Protein AF-T0Z566-F1 (afdb_monomer_lite)

Structure (mmCIF, N/CA/C/O backbone):
data_AF-T0Z566-F1
#
_entry.id   AF-T0Z566-F1
#
loop_
_atom_site.group_PDB
_atom_site.id
_atom_site.type_symbol
_atom_site.label_atom_id
_atom_site.label_alt_id
_atom_site.label_comp_id
_atom_site.label_asym_id
_atom_site.label_entity_id
_atom_site.label_seq_id
_atom_site.pdbx_PDB_ins_code
_atom_site.Cartn_x
_atom_site.Cartn_y
_atom_site.Cartn_z
_atom_site.occupancy
_atom_site.B_iso_or_equiv
_atom_site.auth_seq_id
_atom_site.auth_comp_id
_atom_site.auth_asym_id
_atom_site.auth_atom_id
_atom_site.pdbx_PDB_model_num
ATOM 1 N N . ASP A 1 1 ? -33.654 23.984 -16.499 1.00 49.03 1 ASP A N 1
ATOM 2 C CA . ASP A 1 1 ? -32.557 23.885 -17.490 1.00 49.03 1 ASP A CA 1
ATOM 3 C C . ASP A 1 1 ? -31.236 24.590 -17.143 1.00 49.03 1 ASP A C 1
ATOM 5 O O . ASP A 1 1 ? -30.335 24.567 -17.963 1.00 49.03 1 ASP A O 1
ATOM 9 N N . GLY A 1 2 ? -31.034 25.145 -15.932 1.00 43.38 2 GLY A N 1
ATOM 10 C CA . GLY A 1 2 ? -29.803 25.898 -15.594 1.00 43.38 2 GLY A CA 1
ATOM 11 C C . GLY A 1 2 ? -28.729 25.178 -14.755 1.00 43.38 2 GLY A C 1
ATOM 12 O O . GLY A 1 2 ? -27.644 25.725 -14.576 1.00 43.38 2 GLY A O 1
ATOM 13 N N . ASN A 1 3 ? -29.002 23.978 -14.221 1.00 44.12 3 ASN A N 1
ATOM 14 C CA . ASN A 1 3 ? -28.046 23.249 -13.363 1.00 44.12 3 ASN A CA 1
ATOM 15 C C . ASN A 1 3 ? -27.113 22.311 -14.143 1.00 44.12 3 ASN A C 1
ATOM 17 O O . ASN A 1 3 ? -25.959 22.143 -13.758 1.00 44.12 3 ASN A O 1
ATOM 21 N N . LEU A 1 4 ? -27.585 21.729 -15.249 1.00 41.88 4 LEU A N 1
ATOM 22 C CA . LEU A 1 4 ? -26.774 20.844 -16.092 1.00 41.88 4 LEU A CA 1
ATOM 23 C C . LEU A 1 4 ? -25.657 21.617 -16.801 1.00 41.88 4 LEU A C 1
ATOM 25 O O . LEU A 1 4 ? -24.515 21.175 -16.799 1.00 41.88 4 LEU A O 1
ATOM 29 N N . THR A 1 5 ? -25.945 22.815 -17.309 1.00 43.91 5 THR A N 1
ATOM 30 C CA . THR A 1 5 ? -24.974 23.646 -18.036 1.00 43.91 5 THR A CA 1
ATOM 31 C C . THR A 1 5 ? -23.823 24.114 -17.139 1.00 43.91 5 THR A C 1
ATOM 33 O O . THR A 1 5 ? -22.669 24.041 -17.545 1.00 43.91 5 THR A O 1
ATOM 36 N N . ARG A 1 6 ? -24.100 24.472 -15.873 1.00 40.09 6 ARG A N 1
ATOM 37 C CA . ARG A 1 6 ? -23.066 24.848 -14.886 1.00 40.09 6 ARG A CA 1
ATOM 38 C C . ARG A 1 6 ? -22.170 23.684 -14.456 1.00 40.09 6 ARG A C 1
ATOM 40 O O . ARG A 1 6 ? -20.979 23.888 -14.242 1.00 40.09 6 ARG A O 1
ATOM 47 N N . LEU A 1 7 ? -22.716 22.471 -14.338 1.00 38.31 7 LEU A N 1
ATOM 48 C CA . LEU A 1 7 ? -21.921 21.265 -14.067 1.00 38.31 7 LEU A CA 1
ATOM 49 C C . LEU A 1 7 ? -21.023 20.911 -15.262 1.00 38.31 7 LEU A C 1
ATOM 51 O O . LEU A 1 7 ? -19.864 20.552 -15.067 1.00 38.31 7 LEU A O 1
ATOM 55 N N . VAL A 1 8 ? -21.516 21.077 -16.493 1.00 43.22 8 VAL A N 1
ATOM 56 C CA . VAL A 1 8 ? -20.739 20.835 -17.722 1.00 43.22 8 VAL A CA 1
ATOM 57 C C . VAL A 1 8 ? -19.619 21.874 -17.894 1.00 43.22 8 VAL A C 1
ATOM 59 O O . VAL A 1 8 ? -18.487 21.501 -18.198 1.00 43.22 8 VAL A O 1
ATOM 62 N N . GLU A 1 9 ? -19.872 23.152 -17.599 1.00 36.28 9 GLU A N 1
ATOM 63 C CA . GLU A 1 9 ? -18.845 24.208 -17.627 1.00 36.28 9 GLU A CA 1
ATOM 64 C C . GLU A 1 9 ? -17.779 24.036 -16.532 1.00 36.28 9 GLU A C 1
ATOM 66 O O . GLU A 1 9 ? -16.588 24.203 -16.800 1.00 36.28 9 GLU A O 1
ATOM 71 N N . ALA A 1 10 ? -18.166 23.613 -15.322 1.00 38.09 10 ALA A N 1
ATOM 72 C CA . ALA A 1 10 ? -17.217 23.289 -14.252 1.00 38.09 10 ALA A CA 1
ATOM 73 C C . ALA A 1 10 ? -16.345 22.061 -14.579 1.00 38.09 10 ALA A C 1
ATOM 75 O O . ALA A 1 10 ? -15.218 21.968 -14.101 1.00 38.09 10 ALA A O 1
ATOM 76 N N . THR A 1 11 ? -16.833 21.144 -15.421 1.00 43.88 11 THR A N 1
ATOM 77 C CA . THR A 1 11 ? -16.076 19.959 -15.863 1.00 43.88 11 THR A CA 1
ATOM 78 C C . THR A 1 11 ? -15.078 20.296 -16.983 1.00 43.88 11 THR A C 1
ATOM 80 O O . THR A 1 11 ? -14.022 19.671 -17.072 1.00 43.88 11 THR A O 1
ATOM 83 N N . ASN A 1 12 ? -15.363 21.320 -17.798 1.00 34.88 12 ASN A N 1
ATOM 84 C CA . ASN A 1 12 ? -14.468 21.791 -18.865 1.00 34.88 12 ASN A CA 1
ATOM 85 C C . ASN A 1 12 ? -13.291 22.644 -18.358 1.00 34.88 12 ASN A C 1
ATOM 87 O O . ASN A 1 12 ? -12.280 22.732 -19.047 1.00 34.88 12 ASN A O 1
ATOM 91 N N . ASN A 1 13 ? -13.392 23.219 -17.154 1.00 35.84 13 ASN A N 1
ATOM 92 C CA . ASN A 1 13 ? -12.344 24.047 -16.539 1.00 35.84 13 ASN A CA 1
ATOM 93 C C . ASN A 1 13 ? -11.446 23.301 -15.535 1.00 35.84 13 ASN A C 1
ATOM 95 O O . ASN A 1 13 ? -10.648 23.927 -14.837 1.00 35.84 13 ASN A O 1
ATOM 99 N N . ILE A 1 14 ? -11.536 21.969 -15.452 1.00 39.81 14 ILE A N 1
ATOM 100 C CA . ILE A 1 14 ? -10.546 21.179 -14.710 1.00 39.81 14 ILE A CA 1
ATOM 101 C C . ILE A 1 14 ? -9.303 21.057 -15.592 1.00 39.81 14 ILE A C 1
ATOM 103 O O . ILE A 1 14 ? -9.142 20.095 -16.348 1.00 39.81 14 ILE A O 1
ATOM 107 N N . SER A 1 15 ? -8.432 22.062 -15.511 1.00 40.06 15 SER A N 1
ATOM 108 C CA . SER A 1 15 ? -7.085 21.972 -16.064 1.00 40.06 15 SER A CA 1
ATOM 109 C C . SER A 1 15 ? -6.345 20.814 -15.388 1.00 40.06 15 SER A C 1
ATOM 111 O O . SER A 1 15 ? -6.396 20.695 -14.159 1.00 40.06 15 SER A O 1
ATOM 113 N N . PRO A 1 16 ? -5.657 19.947 -16.145 1.00 46.53 16 PRO A N 1
ATOM 114 C CA . PRO A 1 16 ? -4.880 18.865 -15.563 1.00 46.53 16 PRO A CA 1
ATOM 115 C C . PRO A 1 16 ? -3.720 19.485 -14.786 1.00 46.53 16 PRO A C 1
ATOM 117 O O . PRO A 1 16 ? -2.916 20.217 -15.353 1.00 46.53 16 PRO A O 1
ATOM 120 N N . SER A 1 17 ? -3.641 19.220 -13.487 1.00 51.16 17 SER A N 1
ATOM 121 C CA . SER A 1 17 ? -2.560 19.720 -12.629 1.00 51.16 17 SER A CA 1
ATOM 122 C C . SER A 1 17 ? -1.385 18.738 -12.521 1.00 51.16 17 SER A C 1
ATOM 124 O O . SER A 1 17 ? -0.593 18.848 -11.591 1.00 51.16 17 SER A O 1
ATOM 126 N N . GLY A 1 18 ? -1.336 17.719 -13.384 1.00 59.56 18 GLY A N 1
ATOM 127 C CA . GLY A 1 18 ? -0.305 16.681 -13.385 1.00 59.56 18 GLY A CA 1
ATOM 128 C C . GLY A 1 18 ? 0.710 16.894 -14.502 1.00 59.56 18 GLY A C 1
ATOM 129 O O . GLY A 1 18 ? 0.369 17.456 -15.543 1.00 59.56 18 GLY A O 1
ATOM 130 N N . GLU A 1 19 ? 1.935 16.433 -14.271 1.00 72.56 19 GLU A N 1
ATOM 131 C CA . GLU A 1 19 ? 2.995 16.340 -15.270 1.00 72.56 19 GLU A CA 1
ATOM 132 C C . GLU A 1 19 ? 3.238 14.863 -15.592 1.00 72.56 19 GLU A C 1
ATOM 134 O O . GLU A 1 19 ? 3.262 14.011 -14.697 1.00 72.56 19 GLU A O 1
ATOM 139 N N . LYS A 1 20 ? 3.366 14.545 -16.883 1.00 86.44 20 LYS A N 1
ATOM 140 C CA . LYS A 1 20 ? 3.632 13.183 -17.337 1.00 86.44 20 LYS A CA 1
ATOM 141 C C . LYS A 1 20 ? 5.100 12.903 -17.051 1.00 86.44 20 LYS A C 1
ATOM 143 O O . LYS A 1 20 ? 5.961 13.604 -17.566 1.00 86.44 20 LYS A O 1
ATOM 148 N N . PHE A 1 21 ? 5.385 11.872 -16.266 1.00 90.31 21 PHE A N 1
ATOM 149 C CA . PHE A 1 21 ? 6.768 11.516 -15.971 1.00 90.31 21 PHE A CA 1
ATOM 150 C C . PHE A 1 21 ? 7.445 10.943 -17.227 1.00 90.31 21 PHE A C 1
ATOM 152 O O . PHE A 1 21 ? 6.978 9.947 -17.797 1.00 90.31 21 PHE A O 1
ATOM 159 N N . GLU A 1 22 ? 8.542 11.559 -17.662 1.00 90.94 22 GLU A N 1
ATOM 160 C CA . GLU A 1 22 ? 9.341 11.112 -18.805 1.00 90.94 22 GLU A CA 1
ATOM 161 C C . GLU A 1 22 ? 10.654 10.491 -18.319 1.00 90.94 22 GLU A C 1
ATOM 163 O O . GLU A 1 22 ? 11.610 11.182 -17.977 1.00 90.94 22 GLU A O 1
ATOM 168 N N . ALA A 1 23 ? 10.690 9.157 -18.273 1.00 92.12 23 ALA A N 1
ATOM 169 C CA . ALA A 1 23 ? 11.889 8.419 -17.897 1.00 92.12 23 ALA A CA 1
ATOM 170 C C . ALA A 1 23 ? 12.957 8.481 -18.996 1.00 92.12 23 ALA A C 1
ATOM 172 O O . ALA A 1 23 ? 12.688 8.167 -20.157 1.00 92.12 23 ALA A O 1
ATOM 173 N N . ASN A 1 24 ? 14.198 8.769 -18.602 1.00 95.56 24 ASN A N 1
ATOM 174 C CA . ASN A 1 24 ? 15.368 8.496 -19.434 1.00 95.56 24 ASN A CA 1
ATOM 175 C C . ASN A 1 24 ? 15.700 6.988 -19.474 1.00 95.56 24 ASN A C 1
ATOM 177 O O . ASN A 1 24 ? 15.099 6.176 -18.768 1.00 95.56 24 ASN A O 1
ATOM 181 N N . GLU A 1 25 ? 16.689 6.599 -20.282 1.00 96.50 25 GLU A N 1
ATOM 182 C CA . GLU A 1 25 ? 17.067 5.189 -20.457 1.00 96.50 25 GLU A CA 1
ATOM 183 C C . GLU A 1 25 ? 17.450 4.492 -19.142 1.00 96.50 25 GLU A C 1
ATOM 185 O O . GLU A 1 25 ? 17.041 3.356 -18.903 1.00 96.50 25 GLU A O 1
ATOM 190 N N . ILE A 1 26 ? 18.190 5.169 -18.258 1.00 96.81 26 ILE A N 1
ATOM 191 C CA . ILE A 1 26 ? 18.601 4.611 -16.962 1.00 96.81 26 ILE A CA 1
ATOM 192 C C . ILE A 1 26 ? 17.373 4.409 -16.072 1.00 96.81 26 ILE A C 1
ATOM 194 O O . ILE A 1 26 ? 17.188 3.333 -15.504 1.00 96.81 26 ILE A O 1
ATOM 198 N N . GLN A 1 27 ? 16.506 5.416 -15.988 1.00 98.12 27 GLN A N 1
ATOM 199 C CA . GLN A 1 27 ? 15.259 5.364 -15.225 1.00 98.12 27 GLN A CA 1
ATOM 200 C C . GLN A 1 27 ? 14.336 4.250 -15.723 1.00 98.12 27 GLN A C 1
ATOM 202 O O . GLN A 1 27 ? 13.769 3.521 -14.913 1.00 98.12 27 GLN A O 1
ATOM 207 N N . LEU A 1 28 ? 14.242 4.050 -17.039 1.00 97.62 28 LEU A N 1
ATOM 208 C CA . LEU A 1 28 ? 13.490 2.948 -17.632 1.00 97.62 28 LEU A CA 1
ATOM 209 C C . LEU A 1 28 ? 14.032 1.587 -17.171 1.00 97.62 28 LEU A C 1
ATOM 211 O O . LEU A 1 28 ? 13.262 0.731 -16.736 1.00 97.62 28 LEU A O 1
ATOM 215 N N . GLN A 1 29 ? 15.355 1.397 -17.197 1.00 97.62 29 GLN A N 1
ATOM 216 C CA . GLN A 1 29 ? 15.976 0.171 -16.682 1.00 97.62 29 GLN A CA 1
ATOM 217 C C . GLN A 1 29 ? 15.690 -0.029 -15.188 1.00 97.62 29 GLN A C 1
ATOM 219 O O . GLN A 1 29 ? 15.436 -1.154 -14.753 1.00 97.62 29 GLN A O 1
ATOM 224 N N . GLN A 1 30 ? 15.693 1.044 -14.393 1.00 98.25 30 GLN A N 1
ATOM 225 C CA . GLN A 1 30 ? 15.372 0.959 -12.968 1.00 98.25 30 GLN A CA 1
ATOM 226 C C . GLN A 1 30 ? 13.906 0.607 -12.720 1.00 98.25 30 GLN A C 1
ATOM 228 O O . GLN A 1 30 ? 13.638 -0.253 -11.879 1.00 98.25 30 GLN A O 1
ATOM 233 N N . ILE A 1 31 ? 12.972 1.181 -13.478 1.00 98.69 31 ILE A N 1
ATOM 234 C CA . ILE A 1 31 ? 11.546 0.842 -13.397 1.00 98.69 31 ILE A CA 1
ATOM 235 C C . ILE A 1 31 ? 11.349 -0.643 -13.695 1.00 98.69 31 ILE A C 1
ATOM 237 O O . ILE A 1 31 ? 10.741 -1.353 -12.899 1.00 98.69 31 ILE A O 1
ATOM 241 N N . LEU A 1 32 ? 11.930 -1.155 -14.784 1.00 98.56 32 LEU A N 1
ATOM 242 C CA . LEU A 1 32 ? 11.770 -2.561 -15.173 1.00 98.56 32 LEU A CA 1
ATOM 243 C C . LEU A 1 32 ? 12.446 -3.546 -14.202 1.00 98.56 32 LEU A C 1
ATOM 245 O O . LEU A 1 32 ? 12.062 -4.711 -14.149 1.00 98.56 32 LEU A O 1
ATOM 249 N N . ARG A 1 33 ? 13.397 -3.087 -13.379 1.00 98.50 33 ARG A N 1
ATOM 250 C CA . ARG A 1 33 ? 13.994 -3.863 -12.274 1.00 98.50 33 ARG A CA 1
ATOM 251 C C . ARG A 1 33 ? 13.191 -3.803 -10.970 1.00 98.50 33 ARG A C 1
ATOM 253 O O . ARG A 1 33 ? 13.523 -4.524 -10.026 1.00 98.50 33 ARG A O 1
ATOM 260 N N . ALA A 1 34 ? 12.153 -2.969 -10.881 1.00 98.75 34 ALA A N 1
ATOM 261 C CA . ALA A 1 34 ? 11.345 -2.826 -9.671 1.00 98.75 34 ALA A CA 1
ATOM 262 C C . ALA A 1 34 ? 10.712 -4.143 -9.182 1.00 98.75 34 ALA A C 1
ATOM 264 O O . ALA A 1 34 ? 10.772 -4.393 -7.974 1.00 98.75 34 ALA A O 1
ATOM 265 N N . PRO A 1 35 ? 10.185 -5.031 -10.052 1.00 98.81 35 PRO A N 1
ATOM 266 C CA . PRO A 1 35 ? 9.651 -6.316 -9.606 1.00 98.81 35 PRO A CA 1
ATOM 267 C C . PRO A 1 35 ? 10.702 -7.192 -8.910 1.00 98.81 35 PRO A C 1
ATOM 269 O O . PRO A 1 35 ? 10.432 -7.736 -7.840 1.00 98.81 35 PRO A O 1
ATOM 272 N N . ALA A 1 36 ? 11.929 -7.251 -9.440 1.00 98.69 36 ALA A N 1
ATOM 273 C CA . ALA A 1 36 ? 13.043 -7.969 -8.818 1.00 98.69 36 ALA A CA 1
ATOM 274 C C . ALA A 1 36 ? 13.398 -7.399 -7.431 1.00 98.69 36 ALA A C 1
ATOM 276 O O . ALA A 1 36 ? 13.622 -8.147 -6.473 1.00 98.69 36 ALA A O 1
ATOM 277 N N . ARG A 1 37 ? 13.419 -6.060 -7.298 1.00 98.56 37 ARG A N 1
ATOM 278 C CA . ARG A 1 37 ? 13.636 -5.385 -6.004 1.00 98.56 37 ARG A CA 1
ATOM 279 C C . ARG A 1 37 ? 12.537 -5.728 -5.004 1.00 98.56 37 ARG A C 1
ATOM 281 O O . ARG A 1 37 ? 12.849 -6.073 -3.867 1.00 98.56 37 ARG A O 1
ATOM 288 N N . ALA A 1 38 ? 11.278 -5.694 -5.430 1.00 98.81 38 ALA A N 1
ATOM 289 C CA . ALA A 1 38 ? 10.144 -6.043 -4.585 1.00 98.81 38 ALA A CA 1
ATOM 290 C C . ALA A 1 38 ? 10.187 -7.512 -4.138 1.00 98.81 38 ALA A C 1
ATOM 292 O O . ALA A 1 38 ? 9.978 -7.784 -2.959 1.00 98.81 38 ALA A O 1
ATOM 293 N N . ILE A 1 39 ? 10.538 -8.450 -5.029 1.00 98.81 39 ILE A N 1
ATOM 294 C CA . ILE A 1 39 ? 10.717 -9.875 -4.694 1.00 98.81 39 ILE A CA 1
ATOM 295 C C . ILE A 1 39 ? 11.784 -10.064 -3.613 1.00 98.81 39 ILE A C 1
ATOM 297 O O . ILE A 1 39 ? 11.594 -10.870 -2.699 1.00 98.81 39 ILE A O 1
ATOM 301 N N . ARG A 1 40 ? 12.903 -9.336 -3.707 1.00 98.62 40 ARG A N 1
ATOM 302 C CA . ARG A 1 40 ? 13.936 -9.342 -2.664 1.00 98.62 40 ARG A CA 1
ATOM 303 C C . ARG A 1 40 ? 13.411 -8.771 -1.350 1.00 98.62 40 ARG A C 1
ATOM 305 O O . ARG A 1 40 ? 13.623 -9.387 -0.311 1.00 98.62 40 ARG A O 1
ATOM 312 N N . PHE A 1 41 ? 12.720 -7.633 -1.400 1.00 98.75 41 PHE A N 1
ATOM 313 C CA . PHE A 1 41 ? 12.202 -6.965 -0.210 1.00 98.75 41 PHE A CA 1
ATOM 314 C C . PHE A 1 41 ? 11.191 -7.826 0.545 1.00 98.75 41 PHE A C 1
ATOM 316 O O . PHE A 1 41 ? 11.375 -8.067 1.726 1.00 98.75 41 PHE A O 1
ATOM 323 N N . VAL A 1 42 ? 10.168 -8.378 -0.118 1.00 98.44 42 VAL A N 1
ATOM 324 C CA . VAL A 1 42 ? 9.119 -9.162 0.571 1.00 98.44 42 VAL A CA 1
ATOM 325 C C . VAL A 1 42 ? 9.633 -10.456 1.221 1.00 98.44 42 VAL A C 1
ATOM 327 O O . VAL A 1 42 ? 8.906 -11.079 1.990 1.00 98.44 42 VAL A O 1
ATOM 330 N N . LYS A 1 43 ? 10.868 -10.872 0.909 1.00 98.12 43 LYS A N 1
ATOM 331 C CA . LYS A 1 43 ? 11.567 -12.016 1.516 1.00 98.12 43 LYS A CA 1
ATOM 332 C C . LYS A 1 43 ? 12.610 -11.600 2.562 1.00 98.12 43 LYS A C 1
ATOM 334 O O . LYS A 1 43 ? 13.251 -12.473 3.143 1.00 98.12 43 LYS A O 1
ATOM 339 N N . SER A 1 44 ? 12.834 -10.303 2.763 1.00 98.44 44 SER A N 1
ATOM 340 C CA . SER A 1 44 ? 13.863 -9.783 3.660 1.00 98.44 44 SER A CA 1
ATOM 341 C C . SER A 1 44 ? 13.332 -9.560 5.079 1.00 98.44 44 SER A C 1
ATOM 343 O O . SER A 1 44 ? 12.127 -9.485 5.322 1.00 98.44 44 SER A O 1
ATOM 345 N N . GLN A 1 45 ? 14.257 -9.408 6.028 1.00 98.31 45 GLN A N 1
ATOM 346 C CA . GLN A 1 45 ? 13.926 -8.988 7.393 1.00 98.31 45 GLN A CA 1
ATOM 347 C C . GLN A 1 45 ? 13.396 -7.547 7.441 1.00 98.31 45 GLN A C 1
ATOM 349 O O . GLN A 1 45 ? 12.610 -7.225 8.326 1.00 98.31 45 GLN A O 1
ATOM 354 N N . ASP A 1 46 ? 13.761 -6.701 6.473 1.00 98.56 46 ASP A N 1
ATOM 355 C CA . ASP A 1 46 ? 13.287 -5.316 6.394 1.00 98.56 46 ASP A CA 1
ATOM 356 C C . ASP A 1 46 ? 11.773 -5.250 6.146 1.00 98.56 46 ASP A C 1
ATOM 358 O O . ASP A 1 46 ? 11.085 -4.428 6.751 1.00 98.56 46 ASP A O 1
ATOM 362 N N . ALA A 1 47 ? 11.221 -6.154 5.325 1.00 98.56 47 ALA A N 1
ATOM 363 C CA . ALA A 1 47 ? 9.771 -6.251 5.144 1.00 98.56 47 ALA A CA 1
ATOM 364 C C . ALA A 1 47 ? 9.053 -6.695 6.423 1.00 98.56 47 ALA A C 1
ATOM 366 O O . ALA A 1 47 ? 7.996 -6.151 6.749 1.00 98.56 47 ALA A O 1
ATOM 367 N N . GLN A 1 48 ? 9.637 -7.637 7.169 1.00 98.31 48 GLN A N 1
ATOM 368 C CA . GLN A 1 48 ? 9.096 -8.056 8.461 1.00 98.31 48 GLN A CA 1
ATOM 369 C C . GLN A 1 48 ? 9.129 -6.898 9.469 1.00 98.31 48 GLN A C 1
ATOM 371 O O . GLN A 1 48 ? 8.112 -6.602 10.089 1.00 98.31 48 GLN A O 1
ATOM 376 N N . ALA A 1 49 ? 10.249 -6.178 9.560 1.00 98.62 49 ALA A N 1
ATOM 377 C CA . ALA A 1 49 ? 10.397 -5.022 10.440 1.00 98.62 49 ALA A CA 1
ATOM 378 C C . ALA A 1 49 ? 9.447 -3.868 10.070 1.00 98.62 49 ALA A C 1
ATOM 380 O O . ALA A 1 49 ? 8.916 -3.195 10.953 1.00 98.62 49 ALA A O 1
ATOM 381 N N . LEU A 1 50 ? 9.213 -3.621 8.774 1.00 98.69 50 LEU A N 1
ATOM 382 C CA . LEU A 1 50 ? 8.211 -2.653 8.318 1.00 98.69 50 LEU A CA 1
ATOM 383 C C . LEU A 1 50 ? 6.802 -3.075 8.752 1.00 98.69 50 LEU A C 1
ATOM 385 O O . LEU A 1 50 ? 6.050 -2.252 9.274 1.00 98.69 50 LEU A O 1
ATOM 389 N N . LYS A 1 51 ? 6.450 -4.353 8.564 1.00 98.50 51 LYS A N 1
ATOM 390 C CA . LYS A 1 51 ? 5.140 -4.879 8.958 1.00 98.50 51 LYS A CA 1
ATOM 391 C C . LYS A 1 51 ? 4.922 -4.783 10.466 1.00 98.50 51 LYS A C 1
ATOM 393 O O . LYS A 1 51 ? 3.879 -4.291 10.879 1.00 98.50 51 LYS A O 1
ATOM 398 N N . GLU A 1 52 ? 5.887 -5.219 11.270 1.00 98.62 52 GLU A N 1
ATOM 399 C CA . GLU A 1 52 ? 5.799 -5.178 12.734 1.00 98.62 52 GLU A CA 1
ATOM 400 C C . GLU A 1 52 ? 5.612 -3.755 13.257 1.00 98.62 52 GLU A C 1
ATOM 402 O O . GLU A 1 52 ? 4.801 -3.526 14.153 1.00 98.62 52 GLU A O 1
ATOM 407 N N . GLU A 1 53 ? 6.310 -2.780 12.671 1.00 98.31 53 GLU A N 1
ATOM 408 C CA . GLU A 1 53 ? 6.145 -1.383 13.058 1.00 98.31 53 GLU A CA 1
ATOM 409 C C . GLU A 1 53 ? 4.727 -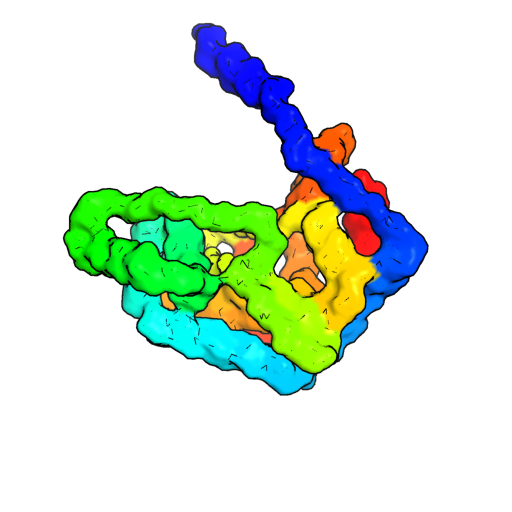0.874 12.764 1.00 98.31 53 GLU A C 1
ATOM 411 O O . GLU A 1 53 ? 4.095 -0.271 13.633 1.00 98.31 53 GLU A O 1
ATOM 416 N N . LEU A 1 54 ? 4.209 -1.123 11.559 1.00 98.56 54 LEU A N 1
ATOM 417 C CA . LEU A 1 54 ? 2.861 -0.693 11.180 1.00 98.56 54 LEU A CA 1
ATOM 418 C C . LEU A 1 54 ? 1.787 -1.413 12.012 1.00 98.56 54 LEU A C 1
ATOM 420 O O . LEU A 1 54 ? 0.853 -0.768 12.490 1.00 98.56 54 LEU A O 1
ATOM 424 N N . ASP A 1 55 ? 1.960 -2.713 12.267 1.00 98.62 55 ASP A N 1
ATOM 425 C CA . ASP A 1 55 ? 1.078 -3.504 13.133 1.00 98.62 55 ASP A CA 1
ATOM 426 C C . ASP A 1 55 ? 1.062 -2.963 14.569 1.00 98.62 55 ASP A C 1
ATOM 428 O O . ASP A 1 55 ? -0.006 -2.838 15.170 1.00 98.62 55 ASP A O 1
ATOM 432 N N . ALA A 1 56 ? 2.217 -2.565 15.109 1.00 98.44 56 ALA A N 1
ATOM 433 C CA . ALA A 1 56 ? 2.297 -1.951 16.431 1.00 98.44 56 ALA A CA 1
ATOM 434 C C . ALA A 1 56 ? 1.543 -0.611 16.493 1.00 98.44 56 ALA A C 1
ATOM 436 O O . ALA A 1 56 ? 0.888 -0.318 17.497 1.00 98.44 56 ALA A O 1
ATOM 437 N N . LYS A 1 57 ? 1.584 0.195 15.422 1.00 97.06 57 LYS A N 1
ATOM 438 C CA . LYS A 1 57 ? 0.803 1.442 15.334 1.00 97.06 57 LYS A CA 1
ATOM 439 C C . LYS A 1 57 ? -0.700 1.156 15.257 1.00 97.06 57 LYS A C 1
ATOM 441 O O . LYS A 1 57 ? -1.472 1.826 15.943 1.00 97.06 57 LYS A O 1
ATOM 446 N N . VAL A 1 58 ? -1.115 0.135 14.504 1.00 98.12 58 VAL A N 1
ATOM 447 C CA . VAL A 1 58 ? -2.519 -0.306 14.457 1.00 98.12 58 VAL A CA 1
ATOM 448 C C . VAL A 1 58 ? -3.005 -0.775 15.826 1.00 98.12 58 VAL A C 1
ATOM 450 O O . VAL A 1 58 ? -4.071 -0.345 16.260 1.00 98.12 58 VAL A O 1
ATOM 453 N N . GLU A 1 59 ? -2.241 -1.609 16.535 1.00 98.12 59 GLU A N 1
ATOM 454 C CA . GLU A 1 59 ? -2.655 -2.092 17.859 1.00 98.12 59 GLU A CA 1
ATOM 455 C C . GLU A 1 59 ? -2.710 -0.946 18.880 1.00 98.12 59 GLU A C 1
ATOM 457 O O . GLU A 1 59 ? -3.666 -0.851 19.648 1.00 98.12 59 GLU A O 1
ATOM 462 N N . LYS A 1 60 ? -1.749 -0.012 18.832 1.00 96.25 60 LYS A N 1
ATOM 463 C CA . LYS A 1 60 ? -1.725 1.175 19.702 1.00 96.25 60 LYS A CA 1
ATOM 464 C C . LYS A 1 60 ? -2.982 2.042 19.573 1.00 96.25 60 LYS A C 1
ATOM 466 O O . LYS A 1 60 ? -3.435 2.579 20.580 1.00 96.25 60 LYS A O 1
ATOM 471 N N . PHE A 1 61 ? -3.526 2.193 18.365 1.00 96.00 61 PHE A N 1
ATOM 472 C CA . PHE A 1 61 ? -4.688 3.052 18.078 1.00 96.00 61 PHE A CA 1
ATOM 473 C C . PHE A 1 61 ? -5.944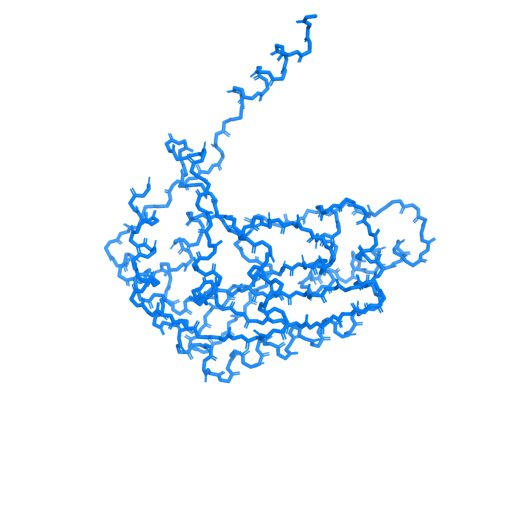 2.263 17.698 1.00 96.00 61 PHE A C 1
ATOM 475 O O . PHE A 1 61 ? -6.844 2.772 17.030 1.00 96.00 61 PHE A O 1
ATOM 482 N N . LYS A 1 62 ? -6.020 0.996 18.102 1.00 96.75 62 LYS A N 1
ATOM 483 C CA . LYS A 1 62 ? -7.081 0.070 17.697 1.00 96.75 62 LYS A CA 1
ATOM 484 C C . LYS A 1 62 ? -8.483 0.575 18.009 1.00 96.75 62 LYS A C 1
ATOM 486 O O . LYS A 1 62 ? -9.361 0.496 17.153 1.00 96.75 62 LYS A O 1
ATOM 491 N N . ASN A 1 63 ? -8.702 1.114 19.206 1.00 95.00 63 ASN A N 1
ATOM 492 C CA . ASN A 1 63 ? -10.017 1.614 19.610 1.00 95.00 63 ASN A CA 1
ATOM 493 C C . ASN A 1 63 ? -10.440 2.807 18.745 1.00 95.00 63 ASN A C 1
ATOM 495 O O . ASN A 1 63 ? -11.569 2.867 18.264 1.00 95.00 63 ASN A O 1
ATOM 499 N N . GLU A 1 64 ? -9.517 3.729 18.493 1.00 94.88 64 GLU A N 1
ATOM 500 C CA . GLU A 1 64 ? -9.712 4.915 17.668 1.00 94.88 64 GLU A CA 1
ATOM 501 C C . GLU A 1 64 ? -9.969 4.541 16.205 1.00 94.88 64 GLU A C 1
ATOM 503 O O . GLU A 1 64 ? -10.866 5.103 15.579 1.00 94.88 64 GLU A O 1
ATOM 508 N N . ILE A 1 65 ? -9.242 3.553 15.676 1.00 96.38 65 ILE A N 1
ATOM 509 C CA . ILE A 1 65 ? -9.452 3.008 14.330 1.00 96.38 65 ILE A CA 1
ATOM 510 C C . ILE A 1 65 ? -10.859 2.409 14.213 1.00 96.38 65 ILE A C 1
ATOM 512 O O . ILE A 1 65 ? -11.558 2.671 13.233 1.00 96.38 65 ILE A O 1
ATOM 516 N N . LEU A 1 66 ? -11.312 1.651 15.217 1.00 95.94 66 LEU A N 1
ATOM 517 C CA . LEU A 1 66 ? -12.662 1.082 15.238 1.00 95.94 66 LEU A CA 1
ATOM 518 C C . LEU A 1 66 ? -13.751 2.156 15.333 1.00 95.94 66 LEU A C 1
ATOM 520 O O . LEU A 1 66 ? -14.778 2.030 14.670 1.00 95.94 66 LEU A O 1
ATOM 524 N N . LEU A 1 67 ? -13.529 3.228 16.100 1.00 93.12 67 LEU A N 1
ATOM 525 C CA . LEU A 1 67 ? -14.441 4.376 16.144 1.00 93.12 67 LEU A CA 1
ATOM 526 C C . LEU A 1 67 ? -14.479 5.112 14.800 1.00 93.12 67 LEU A C 1
ATOM 528 O O . LEU A 1 67 ? -15.560 5.408 14.290 1.00 93.12 67 LEU A O 1
ATOM 532 N N . ALA A 1 68 ? -13.317 5.369 14.199 1.00 92.88 68 ALA A N 1
ATOM 533 C CA . ALA A 1 68 ? -13.214 6.018 12.898 1.00 92.88 68 ALA A CA 1
ATOM 534 C C . ALA A 1 68 ? -13.875 5.183 11.792 1.00 92.88 68 ALA A C 1
ATOM 536 O O . ALA A 1 68 ? -14.501 5.742 10.892 1.00 92.88 68 ALA A O 1
ATOM 537 N N . ALA A 1 69 ? -13.818 3.850 11.881 1.00 93.44 69 ALA A N 1
ATOM 538 C CA . ALA A 1 69 ? -14.453 2.950 10.923 1.00 93.44 69 ALA A CA 1
ATOM 539 C C . ALA A 1 69 ? -15.983 3.128 10.820 1.00 93.44 69 ALA A C 1
ATOM 541 O O . ALA A 1 69 ? -16.560 2.786 9.788 1.00 93.44 69 ALA A O 1
ATOM 542 N N . LEU A 1 70 ? -16.624 3.701 11.848 1.00 90.88 70 LEU A N 1
ATOM 543 C CA . LEU A 1 70 ? -18.061 4.002 11.879 1.00 90.88 70 LEU A CA 1
ATOM 544 C C . LEU A 1 70 ? -18.439 5.283 11.117 1.00 90.88 70 LEU A C 1
ATOM 546 O O . LEU A 1 70 ? -19.622 5.543 10.911 1.00 90.88 70 LEU A O 1
ATOM 550 N N . ILE A 1 71 ? -17.466 6.100 10.704 1.00 89.75 71 ILE A N 1
ATOM 551 C CA . ILE A 1 71 ? -17.722 7.332 9.948 1.00 89.75 71 ILE A CA 1
ATOM 552 C C . ILE A 1 71 ? -18.257 6.968 8.563 1.00 89.75 71 ILE A C 1
ATOM 554 O O . ILE A 1 71 ? -17.580 6.274 7.810 1.00 89.75 71 ILE A O 1
ATOM 558 N N . GLU A 1 72 ? -19.431 7.477 8.184 1.00 88.06 72 GLU A N 1
ATOM 559 C CA . GLU A 1 72 ? -20.070 7.155 6.897 1.00 88.06 72 GLU A CA 1
ATOM 560 C C . GLU A 1 72 ? -19.260 7.650 5.691 1.00 88.06 72 GLU A C 1
ATOM 562 O O . GLU A 1 72 ? -19.048 6.913 4.721 1.00 88.06 72 GLU A O 1
ATOM 567 N N . ASN A 1 73 ? -18.748 8.883 5.766 1.00 88.44 73 ASN A N 1
ATOM 568 C CA . ASN A 1 73 ? -17.965 9.481 4.691 1.00 88.44 73 ASN A CA 1
ATOM 569 C C . ASN A 1 73 ? -16.634 8.735 4.508 1.00 88.44 73 ASN A C 1
ATOM 571 O O . ASN A 1 73 ? -15.714 8.864 5.315 1.00 88.44 73 ASN A O 1
ATOM 575 N N . VAL A 1 74 ? -16.530 7.990 3.405 1.00 87.38 74 VAL A N 1
ATOM 576 C CA . VAL A 1 74 ? -15.389 7.119 3.081 1.00 87.38 74 VAL A CA 1
ATOM 577 C C . VAL A 1 74 ? -14.060 7.871 3.051 1.00 87.38 74 VAL A C 1
ATOM 579 O O . VAL A 1 74 ? -13.063 7.355 3.550 1.00 87.38 74 VAL A O 1
ATOM 582 N N . ASN A 1 75 ? -14.047 9.091 2.508 1.00 86.38 75 ASN A N 1
ATOM 583 C CA . ASN A 1 75 ? -12.826 9.887 2.382 1.00 86.38 75 ASN A CA 1
ATOM 584 C C . ASN A 1 75 ? -12.341 10.375 3.751 1.00 86.38 75 ASN A C 1
ATOM 586 O O . ASN A 1 75 ? -11.152 10.307 4.045 1.00 86.38 75 ASN A O 1
ATOM 590 N N . VAL A 1 76 ? -13.265 10.843 4.596 1.00 88.50 76 VAL A N 1
ATOM 591 C CA . VAL A 1 76 ? -12.952 11.294 5.962 1.00 88.50 76 VAL A CA 1
ATOM 592 C C . VAL A 1 76 ? -12.495 10.115 6.821 1.00 88.50 76 VAL A C 1
ATOM 594 O O . VAL A 1 76 ? -11.471 10.205 7.494 1.00 88.50 76 VAL A O 1
ATOM 597 N N . ARG A 1 77 ? -13.214 8.990 6.745 1.00 91.00 77 ARG A N 1
ATOM 598 C CA . ARG A 1 77 ? -12.866 7.741 7.429 1.00 91.00 77 ARG A CA 1
ATOM 599 C C . ARG A 1 77 ? -11.456 7.271 7.077 1.00 91.00 77 ARG A C 1
ATOM 601 O O . ARG A 1 77 ? -10.668 7.021 7.982 1.00 91.00 77 ARG A O 1
ATOM 608 N N . GLY A 1 78 ? -11.154 7.159 5.780 1.00 90.50 78 GLY A N 1
ATOM 609 C CA . GLY A 1 78 ? -9.851 6.696 5.298 1.00 90.50 78 GLY A CA 1
ATOM 610 C C . GLY A 1 78 ? -8.714 7.575 5.810 1.00 90.50 78 GLY A C 1
ATOM 611 O O . GLY A 1 78 ? -7.812 7.069 6.465 1.00 90.50 78 GLY A O 1
ATOM 612 N N . ARG A 1 79 ? -8.836 8.896 5.626 1.00 90.25 79 ARG A N 1
ATOM 613 C CA . ARG A 1 79 ? -7.830 9.872 6.069 1.00 90.25 79 ARG A CA 1
ATOM 614 C C . ARG A 1 79 ? -7.566 9.844 7.568 1.00 90.25 79 ARG A C 1
ATOM 616 O O . ARG A 1 79 ? -6.431 10.003 7.989 1.00 90.25 79 ARG A O 1
ATOM 623 N N . ILE A 1 80 ? -8.600 9.671 8.392 1.00 92.56 80 ILE A N 1
ATOM 624 C CA . ILE A 1 80 ? -8.405 9.576 9.844 1.00 92.56 80 ILE A CA 1
ATOM 625 C C . ILE A 1 80 ? -7.643 8.309 10.205 1.00 92.56 80 ILE A C 1
ATOM 627 O O . ILE A 1 80 ? -6.719 8.379 11.005 1.00 92.56 80 ILE A O 1
ATOM 631 N N . ILE A 1 81 ? -8.032 7.162 9.649 1.00 93.94 81 ILE A N 1
ATOM 632 C CA . ILE A 1 81 ? -7.385 5.887 9.975 1.00 93.94 81 ILE A CA 1
ATOM 633 C C . ILE A 1 81 ? -5.926 5.898 9.512 1.00 93.94 81 ILE A C 1
ATOM 635 O O . ILE A 1 81 ? -5.048 5.533 10.286 1.00 93.94 81 ILE A O 1
ATOM 639 N N . GLU A 1 82 ? -5.667 6.379 8.299 1.00 93.38 82 GLU A N 1
ATOM 640 C CA . GLU A 1 82 ? -4.323 6.645 7.779 1.00 93.38 82 GLU A CA 1
ATOM 641 C C . GLU A 1 82 ? -3.527 7.519 8.758 1.00 93.38 82 GLU A C 1
ATOM 643 O O . GLU A 1 82 ? -2.501 7.088 9.278 1.00 93.38 82 GLU A O 1
ATOM 648 N N . TYR A 1 83 ? -4.054 8.689 9.127 1.00 92.56 83 TYR A N 1
ATOM 649 C CA . TYR A 1 83 ? -3.378 9.613 10.036 1.00 92.56 83 TYR A CA 1
ATOM 650 C C . TYR A 1 83 ? -3.124 9.028 11.436 1.00 92.56 83 TYR A C 1
ATOM 652 O O . TYR A 1 83 ? -2.084 9.285 12.045 1.00 92.56 83 TYR A O 1
ATOM 660 N N . LEU A 1 84 ? -4.049 8.221 11.964 1.00 93.75 84 LEU A N 1
ATOM 661 C CA . LEU A 1 84 ? -3.851 7.513 13.231 1.00 93.75 84 LEU A CA 1
ATOM 662 C C . LEU A 1 84 ? -2.669 6.540 13.149 1.00 93.75 84 LEU A C 1
ATOM 664 O O . LEU A 1 84 ? -1.929 6.415 14.121 1.00 93.75 84 LEU A O 1
ATOM 668 N N . ILE A 1 85 ? -2.481 5.877 12.006 1.00 94.19 85 ILE A N 1
ATOM 669 C CA . ILE A 1 85 ? -1.415 4.891 11.818 1.00 94.19 85 ILE A CA 1
ATOM 670 C C . ILE A 1 85 ? -0.086 5.580 11.508 1.00 94.19 85 ILE A C 1
ATOM 672 O O . ILE A 1 85 ? 0.917 5.196 12.096 1.00 94.19 85 ILE A O 1
ATOM 676 N N . VAL A 1 86 ? -0.036 6.573 10.616 1.00 92.31 86 VAL A N 1
ATOM 677 C CA . VAL A 1 86 ? 1.244 7.078 10.070 1.00 92.31 86 VAL A CA 1
ATOM 678 C C . VAL A 1 86 ? 1.451 8.586 10.174 1.00 92.31 86 VAL A C 1
ATOM 680 O O . VAL A 1 86 ? 2.561 9.044 9.936 1.00 92.31 86 VAL A O 1
ATOM 683 N N . GLY A 1 87 ? 0.440 9.359 10.579 1.00 89.00 87 GLY A N 1
ATOM 684 C CA . GLY A 1 87 ? 0.583 10.806 10.756 1.00 89.00 87 GLY A CA 1
ATOM 685 C C . GLY A 1 87 ? 1.603 11.149 11.842 1.00 89.00 87 GLY A C 1
ATOM 686 O O . GLY A 1 87 ? 1.737 10.404 12.811 1.00 89.00 87 GLY A O 1
ATOM 687 N N . GLU A 1 88 ? 2.302 12.278 11.715 1.00 86.00 88 GLU A N 1
ATOM 688 C CA . GLU A 1 88 ? 3.413 12.650 12.610 1.00 86.00 88 GLU A CA 1
ATOM 689 C C . GLU A 1 88 ? 3.031 13.676 13.693 1.00 86.00 88 GLU A C 1
ATOM 691 O O . GLU A 1 88 ? 3.606 13.660 14.781 1.00 86.00 88 GLU A O 1
ATOM 696 N N . ASP A 1 89 ? 2.029 14.536 13.462 1.00 87.69 89 ASP A N 1
ATOM 697 C CA . ASP A 1 89 ? 1.635 15.568 14.432 1.00 87.69 89 ASP A CA 1
ATOM 698 C C . ASP A 1 89 ? 0.754 14.980 15.558 1.00 87.69 89 ASP A C 1
ATOM 700 O O . ASP A 1 89 ? -0.448 14.713 15.412 1.00 87.69 89 ASP A O 1
ATOM 704 N N . ASP A 1 90 ? 1.391 14.797 16.719 1.00 86.62 90 ASP A N 1
ATOM 705 C CA . ASP A 1 90 ? 0.814 14.308 17.975 1.00 86.62 90 ASP A CA 1
ATOM 706 C C . ASP A 1 90 ? -0.300 15.198 18.543 1.00 86.62 90 ASP A C 1
ATOM 708 O O . ASP A 1 90 ? -1.185 14.716 19.262 1.00 86.62 90 ASP A O 1
ATOM 712 N N . ARG A 1 91 ? -0.259 16.511 18.295 1.00 87.56 91 ARG A N 1
ATOM 713 C CA . ARG A 1 91 ? -1.314 17.426 18.737 1.00 87.56 91 ARG A CA 1
ATOM 714 C C . ARG A 1 91 ? -2.567 17.175 17.912 1.00 87.56 91 ARG A C 1
ATOM 716 O O . ARG A 1 91 ? -3.606 16.884 18.505 1.00 87.56 91 ARG A O 1
ATOM 723 N N . LEU A 1 92 ? -2.454 17.208 16.587 1.00 86.38 92 LEU A N 1
ATOM 724 C CA . LEU A 1 92 ? -3.571 16.908 15.695 1.00 86.38 92 LEU A CA 1
ATOM 725 C C . LEU A 1 92 ? -4.112 15.493 15.947 1.00 86.38 92 LEU A C 1
ATOM 727 O O . LEU A 1 92 ? -5.327 15.300 16.008 1.00 86.38 92 LEU A O 1
ATOM 731 N N . ARG A 1 93 ? -3.237 14.509 16.212 1.00 89.69 93 ARG A N 1
ATOM 732 C CA . ARG A 1 93 ? -3.682 13.153 16.567 1.00 89.69 93 ARG A CA 1
ATOM 733 C C . ARG A 1 93 ? -4.551 13.166 17.822 1.00 89.69 93 ARG A C 1
ATOM 735 O O . ARG A 1 93 ? -5.640 12.605 17.812 1.00 89.69 93 ARG A O 1
ATOM 742 N N . ARG A 1 94 ? -4.127 13.849 18.890 1.00 87.56 94 ARG A N 1
ATOM 743 C CA . ARG A 1 94 ? -4.932 13.980 20.119 1.00 87.56 94 ARG A CA 1
ATOM 744 C C . ARG A 1 94 ? -6.260 14.696 19.881 1.00 87.56 94 ARG A C 1
ATOM 746 O O . ARG A 1 94 ? -7.263 14.309 20.476 1.00 87.56 94 ARG A O 1
ATOM 753 N N . GLU A 1 95 ? -6.290 15.713 19.024 1.00 88.44 95 GLU A N 1
ATOM 754 C CA . GLU A 1 95 ? -7.527 16.411 18.652 1.00 88.44 95 GLU A CA 1
ATOM 755 C C . GLU A 1 95 ? -8.511 15.467 17.937 1.00 88.44 95 GLU A C 1
ATOM 757 O O . GLU A 1 95 ? -9.682 15.408 18.316 1.00 88.44 95 GLU A O 1
ATOM 762 N N . ILE A 1 96 ? -8.029 14.649 16.993 1.00 87.25 96 ILE A N 1
ATOM 763 C CA . ILE A 1 96 ? -8.827 13.614 16.315 1.00 87.25 96 ILE A CA 1
ATOM 764 C C . ILE A 1 96 ? -9.361 12.583 17.317 1.00 87.25 96 ILE A C 1
ATOM 766 O O . ILE A 1 96 ? -10.554 12.281 17.307 1.00 87.25 96 ILE A O 1
ATOM 770 N N . ILE A 1 97 ? -8.509 12.070 18.209 1.00 87.31 97 ILE A N 1
ATOM 771 C CA . ILE A 1 97 ? -8.903 11.082 19.227 1.00 87.31 97 ILE A CA 1
ATOM 772 C C . ILE A 1 97 ? -10.009 11.643 20.127 1.00 87.31 97 ILE A C 1
ATOM 774 O O . ILE A 1 97 ? -11.033 10.992 20.338 1.00 87.31 97 ILE A O 1
ATOM 778 N N . ASN A 1 98 ? -9.846 12.880 20.601 1.00 87.31 98 ASN A N 1
ATOM 779 C CA . ASN A 1 98 ? -10.856 13.552 21.415 1.00 87.31 98 ASN A CA 1
ATOM 780 C C . ASN A 1 98 ? -12.192 13.704 20.670 1.00 87.31 98 ASN A C 1
ATOM 782 O O . ASN A 1 98 ? -13.247 13.483 21.270 1.00 87.31 98 ASN A O 1
ATOM 786 N N . ALA A 1 99 ? -12.159 14.052 19.379 1.00 87.25 99 ALA A N 1
ATOM 787 C CA . ALA A 1 99 ? -13.359 14.189 18.553 1.00 87.25 99 ALA A CA 1
ATOM 788 C C . ALA A 1 99 ? -14.082 12.843 18.357 1.00 87.25 99 ALA A C 1
ATOM 790 O O . ALA A 1 99 ? -15.306 12.773 18.495 1.00 87.25 99 ALA A O 1
ATOM 791 N N . LEU A 1 100 ? -13.332 11.762 18.105 1.00 86.38 100 LEU A N 1
ATOM 792 C CA . LEU A 1 100 ? -13.875 10.406 17.957 1.00 86.38 100 LEU A CA 1
ATOM 793 C C . LEU A 1 100 ? -14.547 9.911 19.246 1.00 86.38 100 LEU A C 1
ATOM 795 O O . LEU A 1 100 ? -15.646 9.360 19.197 1.00 86.38 100 LEU A O 1
ATOM 799 N N . GLN A 1 101 ? -13.910 10.129 20.400 1.00 85.38 101 GLN A N 1
ATOM 800 C CA . GLN A 1 101 ? -14.404 9.645 21.693 1.00 85.38 101 GLN A CA 1
ATOM 801 C C . GLN A 1 101 ? -15.617 10.434 22.200 1.00 85.38 101 GLN A C 1
ATOM 803 O O . GLN A 1 101 ? -16.576 9.844 22.698 1.00 85.38 101 GLN A O 1
ATOM 808 N N . LYS A 1 102 ? -15.598 11.767 22.079 1.00 82.12 102 LYS A N 1
ATOM 809 C CA . LYS A 1 102 ? -16.651 12.626 22.645 1.00 82.12 102 LYS A CA 1
ATOM 810 C C . LYS A 1 102 ? -17.873 12.780 21.740 1.00 82.12 102 LYS A C 1
ATOM 812 O O . LYS A 1 102 ? -18.879 13.312 22.195 1.00 82.12 102 LYS A O 1
ATOM 817 N N . ARG A 1 103 ? -17.801 12.342 20.474 1.00 66.88 103 ARG A N 1
ATOM 818 C CA . ARG A 1 103 ? -18.826 12.584 19.434 1.00 66.88 103 ARG A CA 1
ATOM 819 C C . ARG A 1 103 ? -19.264 14.060 19.340 1.00 66.88 103 ARG A C 1
ATOM 821 O O . ARG A 1 103 ? -20.384 14.352 18.931 1.00 66.88 103 ARG A O 1
ATOM 828 N N . THR A 1 104 ? -18.406 14.998 19.739 1.00 61.69 104 THR A N 1
ATOM 829 C CA . THR A 1 104 ? -18.712 16.436 19.840 1.00 61.69 104 THR A CA 1
ATOM 830 C C . THR A 1 104 ? -17.780 17.234 18.947 1.00 61.69 104 THR A C 1
ATOM 832 O O . THR A 1 104 ? -16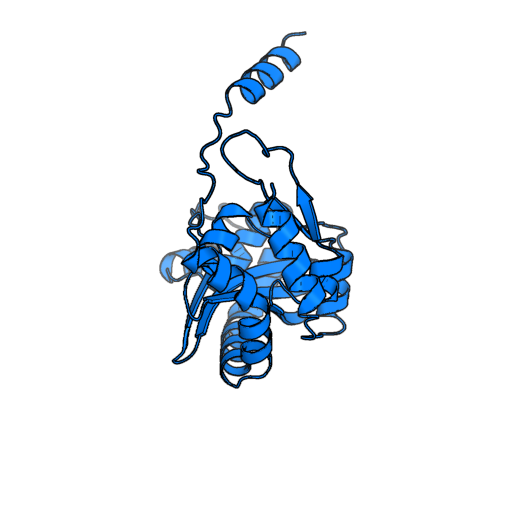.592 16.934 18.953 1.00 61.69 104 THR A O 1
ATOM 835 N N . ASN A 1 105 ? -18.319 18.275 18.294 1.00 55.97 105 ASN A N 1
ATOM 836 C CA . ASN A 1 105 ? -17.673 19.218 17.367 1.00 55.97 105 ASN A CA 1
ATOM 837 C C . ASN A 1 105 ? -16.845 18.512 16.281 1.00 55.97 105 ASN A C 1
ATOM 839 O O . ASN A 1 105 ? -15.828 17.897 16.565 1.00 55.97 105 ASN A O 1
ATOM 843 N N . GLY A 1 106 ? -17.333 18.569 15.037 1.00 66.81 106 GLY A N 1
ATOM 844 C CA . GLY A 1 106 ? -16.864 17.758 13.909 1.00 66.81 106 GLY A CA 1
ATOM 845 C C . GLY A 1 106 ? -15.344 17.611 13.768 1.00 66.81 106 GLY A C 1
ATOM 846 O O . GLY A 1 106 ? -14.566 18.451 14.209 1.00 66.81 106 GLY A O 1
ATOM 847 N N . ILE A 1 107 ? -14.941 16.515 13.124 1.00 73.88 107 ILE A N 1
ATOM 848 C CA . ILE A 1 107 ? -13.540 16.122 12.921 1.00 73.88 107 ILE A CA 1
ATOM 849 C C . ILE A 1 107 ? -12.718 17.311 12.386 1.00 73.88 107 ILE A C 1
ATOM 851 O O . ILE A 1 107 ? -13.162 17.952 11.425 1.00 73.88 107 ILE A O 1
ATOM 855 N N . PRO A 1 108 ? -11.539 17.608 12.973 1.00 72.44 108 PRO A N 1
ATOM 856 C CA . PRO A 1 108 ? -10.705 18.717 12.525 1.00 72.44 108 PRO A CA 1
ATOM 857 C C . PRO A 1 108 ? -10.349 18.558 11.045 1.00 72.44 108 PRO A C 1
ATOM 859 O O . PRO A 1 108 ? -10.088 17.454 10.567 1.00 72.44 108 PRO A O 1
ATOM 862 N N . GLN A 1 109 ? -10.332 19.667 10.304 1.00 69.69 109 GLN A N 1
ATOM 863 C CA . GLN A 1 109 ? -9.822 19.641 8.938 1.00 69.69 109 GLN A CA 1
ATOM 864 C C . GLN A 1 109 ? -8.301 19.544 8.972 1.00 69.69 109 GLN A C 1
ATOM 866 O O . GLN A 1 109 ? -7.632 20.408 9.532 1.00 69.69 109 GLN A O 1
ATOM 871 N N . PHE A 1 110 ? -7.761 18.526 8.314 1.00 70.88 110 PHE A N 1
ATOM 872 C CA . PHE A 1 110 ? -6.335 18.403 8.057 1.00 70.88 110 PHE A CA 1
ATOM 873 C C . PHE A 1 110 ? -6.103 18.076 6.585 1.00 70.88 110 PHE A C 1
ATOM 875 O O . PHE A 1 110 ? -6.944 17.467 5.912 1.00 70.88 110 PHE A O 1
ATOM 882 N N . LYS A 1 111 ? -4.974 18.552 6.063 1.00 63.97 111 LYS A N 1
ATOM 883 C CA . LYS A 1 111 ? -4.534 18.241 4.707 1.00 63.97 111 LYS A CA 1
ATOM 884 C C . LYS A 1 111 ? -3.619 17.029 4.786 1.00 63.97 111 LYS A C 1
ATOM 886 O O . LYS A 1 111 ? -2.677 17.033 5.566 1.00 63.97 111 LYS A O 1
ATOM 891 N N . THR A 1 112 ? -3.910 16.020 3.979 1.00 62.16 112 THR A N 1
ATOM 892 C CA . THR A 1 112 ? -2.931 14.987 3.645 1.00 62.16 112 THR A CA 1
ATOM 893 C C . THR A 1 112 ? -2.074 15.527 2.507 1.00 62.16 112 THR A C 1
ATOM 895 O O . THR A 1 112 ? -2.600 16.194 1.604 1.00 62.16 112 THR A O 1
ATOM 898 N N . GLU A 1 113 ? -0.765 15.305 2.568 1.00 65.50 113 GLU A N 1
ATOM 899 C CA . GLU A 1 113 ? 0.110 15.662 1.458 1.00 65.50 113 GLU A CA 1
ATOM 900 C C . GLU A 1 113 ? -0.256 14.834 0.223 1.00 65.50 113 GLU A C 1
ATOM 902 O O . GLU A 1 113 ? -0.804 13.737 0.311 1.00 65.50 113 GLU A O 1
ATOM 907 N N . ASN A 1 114 ? -0.014 15.391 -0.961 1.00 66.44 114 ASN A N 1
ATOM 908 C CA . ASN A 1 114 ? -0.236 14.677 -2.212 1.00 66.44 114 ASN A CA 1
ATOM 909 C C . ASN A 1 114 ? 1.053 13.933 -2.586 1.00 66.44 114 ASN A C 1
ATOM 911 O O . ASN A 1 114 ? 1.626 14.208 -3.641 1.00 66.44 114 ASN A O 1
ATOM 915 N N . THR A 1 115 ? 1.518 13.033 -1.723 1.00 80.94 115 THR A N 1
ATOM 916 C CA . THR A 1 115 ? 2.670 12.137 -1.943 1.00 80.94 115 THR A CA 1
ATOM 917 C C . THR A 1 115 ? 2.231 10.877 -2.705 1.00 80.94 115 THR A C 1
ATOM 919 O O . THR A 1 115 ? 1.122 10.848 -3.259 1.00 80.94 115 THR A O 1
ATOM 922 N N . LEU A 1 116 ? 3.119 9.892 -2.879 1.00 86.31 116 LEU A N 1
ATOM 923 C CA . LEU A 1 116 ? 2.767 8.596 -3.464 1.00 86.31 116 LEU A CA 1
ATOM 924 C C . LEU A 1 116 ? 2.298 7.606 -2.382 1.00 86.31 116 LEU A C 1
ATOM 926 O O . LEU A 1 116 ? 1.253 6.987 -2.571 1.00 86.31 116 LEU A O 1
ATOM 930 N N . GLY A 1 117 ? 3.041 7.473 -1.282 1.00 87.31 117 GLY A N 1
ATOM 931 C CA . GLY A 1 117 ? 2.624 6.755 -0.073 1.00 87.31 117 GLY A CA 1
ATOM 932 C C . GLY A 1 117 ? 2.406 7.663 1.141 1.00 87.31 117 GLY A C 1
ATOM 933 O O . GLY A 1 117 ? 2.739 8.849 1.122 1.00 87.31 117 GLY A O 1
ATOM 934 N N . ASP A 1 118 ? 1.879 7.070 2.212 1.00 91.50 118 ASP A N 1
ATOM 935 C CA . ASP A 1 118 ? 1.574 7.742 3.484 1.00 91.50 118 ASP A CA 1
ATOM 936 C C . ASP A 1 118 ? 2.689 7.554 4.525 1.00 91.50 118 ASP A C 1
ATOM 938 O O . ASP A 1 118 ? 2.766 8.281 5.513 1.00 91.50 118 ASP A O 1
ATOM 942 N N . TYR A 1 119 ? 3.549 6.550 4.326 1.00 94.81 119 TYR A N 1
ATOM 943 C CA . TYR A 1 119 ? 4.666 6.245 5.211 1.00 94.81 119 TYR A CA 1
ATOM 944 C C . TYR A 1 119 ? 5.916 5.866 4.430 1.00 94.81 119 TYR A C 1
ATOM 946 O O . TYR A 1 119 ? 5.891 4.964 3.587 1.00 94.81 119 TYR A O 1
ATOM 954 N N . THR A 1 120 ? 7.024 6.513 4.774 1.00 95.81 120 THR A N 1
ATOM 955 C CA . THR A 1 120 ? 8.325 6.287 4.151 1.00 95.81 120 THR A CA 1
ATOM 956 C C . THR A 1 120 ? 9.290 5.693 5.160 1.00 95.81 120 THR A C 1
ATOM 958 O O . THR A 1 120 ? 9.348 6.126 6.310 1.00 95.81 120 THR A O 1
ATOM 961 N N . LYS A 1 121 ? 10.081 4.711 4.725 1.00 96.62 121 LYS A N 1
ATOM 962 C CA . LYS A 1 121 ? 11.140 4.128 5.551 1.00 96.62 121 LYS A CA 1
ATOM 963 C C . LYS A 1 121 ? 12.367 3.800 4.719 1.00 96.62 121 LYS A C 1
ATOM 965 O O . LYS A 1 121 ? 12.278 3.168 3.666 1.00 96.62 121 LYS A O 1
ATOM 970 N N . GLU A 1 122 ? 13.520 4.226 5.219 1.00 97.69 122 GLU A N 1
ATOM 971 C CA . GLU A 1 122 ? 14.808 3.904 4.627 1.00 97.69 122 GLU A CA 1
ATOM 972 C C . GLU A 1 122 ? 15.458 2.729 5.368 1.00 97.69 122 GLU A C 1
ATOM 974 O O . GLU A 1 122 ? 15.660 2.755 6.581 1.00 97.69 122 GLU A O 1
ATOM 979 N N . PHE A 1 123 ? 15.807 1.701 4.605 1.00 97.62 123 PHE A N 1
ATOM 980 C CA . PHE A 1 123 ? 16.634 0.571 5.010 1.00 97.62 123 PHE A CA 1
ATOM 981 C C . PHE A 1 123 ? 17.933 0.598 4.220 1.00 97.62 123 PHE A C 1
ATOM 983 O O . PHE A 1 123 ? 18.000 1.205 3.156 1.00 97.62 123 PHE A O 1
ATOM 990 N N . LYS A 1 124 ? 18.959 -0.135 4.656 1.00 96.69 124 LYS A N 1
ATOM 991 C CA . LYS A 1 124 ? 20.254 -0.156 3.956 1.00 96.69 124 LYS A CA 1
ATOM 992 C C . LYS A 1 124 ? 20.129 -0.487 2.460 1.00 96.69 124 LYS A C 1
ATOM 994 O O . LYS A 1 124 ? 20.765 0.165 1.639 1.00 96.69 124 LYS A O 1
ATOM 999 N N . GLU A 1 125 ? 19.309 -1.477 2.102 1.00 97.19 125 GLU A N 1
ATOM 1000 C CA . GLU A 1 125 ? 19.153 -1.933 0.711 1.00 97.19 125 GLU A CA 1
ATOM 1001 C C . GLU A 1 125 ? 17.864 -1.459 0.029 1.00 97.19 125 GLU A C 1
ATOM 1003 O O . GLU A 1 125 ? 17.704 -1.666 -1.177 1.00 97.19 125 GLU A O 1
ATOM 1008 N N . PHE A 1 126 ? 16.948 -0.834 0.770 1.00 98.44 126 PHE A N 1
ATOM 1009 C CA . PHE A 1 126 ? 15.607 -0.517 0.284 1.00 98.44 126 PHE A CA 1
ATOM 1010 C C . PHE A 1 126 ? 15.164 0.866 0.737 1.00 98.44 126 PHE A C 1
ATOM 1012 O O . PHE A 1 126 ? 15.466 1.299 1.843 1.00 98.44 126 PHE A O 1
ATOM 1019 N N . PHE A 1 127 ? 14.418 1.543 -0.119 1.00 98.38 127 PHE A N 1
ATOM 1020 C CA . PHE A 1 127 ? 13.691 2.753 0.222 1.00 98.38 127 PHE A CA 1
ATOM 1021 C C . PHE A 1 127 ? 12.219 2.478 -0.052 1.00 98.38 127 PHE A C 1
ATOM 1023 O O . PHE A 1 127 ? 11.837 2.232 -1.199 1.00 98.38 127 PHE A O 1
ATOM 1030 N N . THR A 1 128 ? 11.416 2.415 1.006 1.00 98.25 128 THR A N 1
ATOM 1031 C CA . THR A 1 128 ? 10.015 2.017 0.895 1.00 98.25 128 THR A CA 1
ATOM 1032 C C . THR A 1 128 ? 9.106 3.217 1.016 1.00 98.25 128 THR A C 1
ATOM 1034 O O . THR A 1 128 ? 9.201 3.942 2.004 1.00 98.25 128 THR A O 1
ATOM 1037 N N . GLU A 1 129 ? 8.171 3.338 0.083 1.00 97.94 129 GLU A N 1
ATOM 1038 C CA . GLU A 1 129 ? 6.945 4.104 0.281 1.00 97.94 129 GLU A CA 1
ATOM 1039 C C . GLU A 1 129 ? 5.790 3.129 0.484 1.00 97.94 129 GLU A C 1
ATOM 1041 O O . GLU A 1 129 ? 5.669 2.129 -0.229 1.00 97.94 129 GLU A O 1
ATOM 1046 N N . THR A 1 130 ? 4.963 3.397 1.490 1.00 97.94 130 THR A N 1
ATOM 1047 C CA . THR A 1 130 ? 3.838 2.548 1.876 1.00 97.94 130 THR A CA 1
ATOM 1048 C C . THR A 1 130 ? 2.561 3.364 1.910 1.00 97.94 130 THR A C 1
ATOM 1050 O O . THR A 1 130 ? 2.462 4.328 2.661 1.00 97.94 130 THR A O 1
ATOM 1053 N N . ASP A 1 131 ? 1.577 2.952 1.122 1.00 96.44 131 ASP A N 1
ATOM 1054 C CA . ASP A 1 131 ? 0.229 3.518 1.127 1.00 96.44 131 ASP A CA 1
ATOM 1055 C C . ASP A 1 131 ? -0.691 2.658 2.015 1.00 96.44 131 ASP A C 1
ATOM 1057 O O . ASP A 1 131 ? -0.750 1.427 1.898 1.00 96.44 131 ASP A O 1
ATOM 1061 N N . VAL A 1 132 ? -1.370 3.299 2.962 1.00 95.94 132 VAL A N 1
ATOM 1062 C CA . VAL A 1 132 ? -2.242 2.673 3.952 1.00 95.94 132 VAL A CA 1
ATOM 1063 C C . VAL A 1 132 ? -3.677 2.700 3.441 1.00 95.94 132 VAL A C 1
ATOM 1065 O O . VAL A 1 132 ? -4.287 3.745 3.233 1.00 95.94 132 VAL A O 1
ATOM 1068 N N . LYS A 1 133 ? -4.285 1.521 3.298 1.00 94.44 133 LYS A N 1
ATOM 1069 C CA . LYS A 1 133 ? -5.665 1.394 2.814 1.00 94.44 133 LYS A CA 1
ATOM 1070 C C . LYS A 1 133 ? -6.533 0.642 3.809 1.00 94.44 133 LYS A C 1
ATOM 1072 O O . LYS A 1 133 ? -6.280 -0.509 4.156 1.00 94.44 133 LYS A O 1
ATOM 1077 N N . THR A 1 134 ? -7.647 1.248 4.202 1.00 94.62 134 THR A N 1
ATOM 1078 C CA . THR A 1 134 ? -8.670 0.565 5.004 1.00 94.62 134 THR A CA 1
ATOM 1079 C C . THR A 1 134 ? -9.696 -0.139 4.118 1.00 94.62 134 THR A C 1
ATOM 1081 O O . THR A 1 134 ? -10.278 0.470 3.218 1.00 94.62 134 THR A O 1
ATOM 1084 N N . LYS A 1 135 ? -10.004 -1.403 4.429 1.00 95.06 135 LYS A N 1
ATOM 1085 C CA . LYS A 1 135 ? -11.100 -2.158 3.812 1.00 95.06 135 LYS A CA 1
ATOM 1086 C C . LYS A 1 135 ? -12.143 -2.520 4.866 1.00 95.06 135 LYS A C 1
ATOM 1088 O O . LYS A 1 135 ? -11.907 -3.367 5.721 1.00 95.06 135 LYS A O 1
ATOM 1093 N N . ILE A 1 136 ? -13.320 -1.899 4.777 1.00 95.00 136 ILE A N 1
ATOM 1094 C CA . ILE A 1 136 ? -14.494 -2.361 5.526 1.00 95.00 136 ILE A CA 1
ATOM 1095 C C . ILE A 1 136 ? -14.992 -3.639 4.848 1.00 95.00 136 ILE A C 1
ATOM 1097 O O . ILE A 1 136 ? -15.450 -3.590 3.706 1.00 95.00 136 ILE A O 1
ATOM 1101 N N . MET A 1 137 ? -14.865 -4.777 5.528 1.00 95.06 137 MET A N 1
ATOM 1102 C CA . MET A 1 137 ? -14.992 -6.107 4.914 1.00 95.06 137 MET A CA 1
ATOM 1103 C C . MET A 1 137 ? -16.400 -6.394 4.387 1.00 95.06 137 MET A C 1
ATOM 1105 O O . MET A 1 137 ? -16.545 -7.099 3.393 1.00 95.06 137 MET A O 1
ATOM 1109 N N . ILE A 1 138 ? -17.418 -5.796 5.009 1.00 91.88 138 ILE A N 1
ATOM 1110 C CA . ILE A 1 138 ? -18.828 -5.936 4.619 1.00 91.88 138 ILE A CA 1
ATOM 1111 C C . ILE A 1 138 ? -19.245 -5.013 3.461 1.00 91.88 138 ILE A C 1
ATOM 1113 O O . ILE A 1 138 ? -20.375 -5.110 2.991 1.00 91.88 138 ILE A O 1
ATOM 1117 N N . LEU A 1 139 ? -18.377 -4.093 3.019 1.00 90.31 139 LEU A N 1
ATOM 1118 C CA . LEU A 1 139 ? -18.688 -3.132 1.957 1.00 90.31 139 LEU A CA 1
ATOM 1119 C C . LEU A 1 139 ? -17.977 -3.494 0.649 1.00 90.31 139 LEU A C 1
ATOM 1121 O O . LEU A 1 139 ? -16.750 -3.634 0.598 1.00 90.31 139 LEU A O 1
ATOM 1125 N N . ASP A 1 140 ? -18.734 -3.516 -0.446 1.00 87.19 140 ASP A N 1
ATOM 1126 C CA . ASP A 1 140 ? -18.212 -3.670 -1.806 1.00 87.19 140 ASP A CA 1
ATOM 1127 C C . ASP A 1 140 ? -17.725 -2.318 -2.361 1.00 87.19 140 ASP A C 1
ATOM 1129 O O . ASP A 1 140 ? -18.385 -1.642 -3.144 1.00 87.19 140 ASP A O 1
ATOM 1133 N N . SER A 1 141 ? -16.541 -1.897 -1.910 1.00 86.00 141 SER A N 1
ATOM 1134 C CA . SER A 1 141 ? -15.822 -0.720 -2.415 1.00 86.00 141 SER A CA 1
ATOM 1135 C C . SER A 1 141 ? -14.591 -1.102 -3.239 1.00 86.00 141 SER A C 1
ATOM 1137 O O . SER A 1 141 ? -13.835 -1.984 -2.830 1.00 86.00 141 SER A O 1
ATOM 1139 N N . ASN A 1 142 ? -14.356 -0.381 -4.341 1.00 90.88 142 ASN A N 1
ATOM 1140 C CA . ASN A 1 142 ? -13.151 -0.471 -5.175 1.00 90.88 142 ASN A CA 1
ATOM 1141 C C . ASN A 1 142 ? -12.273 0.771 -4.938 1.00 90.88 142 ASN A C 1
ATOM 1143 O O . ASN A 1 142 ? -12.573 1.844 -5.477 1.00 90.88 142 ASN A O 1
ATOM 1147 N N . PRO A 1 143 ? -11.236 0.692 -4.089 1.00 90.25 143 PRO A N 1
ATOM 1148 C CA . PRO A 1 143 ? -10.434 1.859 -3.752 1.00 90.25 143 PRO A CA 1
ATOM 1149 C C . PRO A 1 143 ? -9.543 2.276 -4.926 1.00 90.25 143 PRO A C 1
ATOM 1151 O O . PRO A 1 143 ? -8.970 1.432 -5.619 1.00 90.25 143 PRO A O 1
ATOM 1154 N N . LYS A 1 144 ? -9.392 3.594 -5.117 1.00 90.88 144 LYS A N 1
ATOM 1155 C CA . LYS A 1 144 ? -8.300 4.135 -5.938 1.00 90.88 144 LYS A CA 1
ATOM 1156 C C . LYS A 1 144 ? -6.979 3.659 -5.342 1.00 90.88 144 LYS A C 1
ATOM 1158 O O . LYS A 1 144 ? -6.830 3.678 -4.122 1.00 90.88 144 LYS A O 1
ATOM 1163 N N . ALA A 1 145 ? -6.067 3.229 -6.196 1.00 92.50 145 ALA A N 1
ATOM 1164 C CA . ALA A 1 145 ? -4.806 2.645 -5.784 1.00 92.50 145 ALA A CA 1
ATOM 1165 C C . ALA A 1 145 ? -3.712 3.718 -5.802 1.00 92.50 145 ALA A C 1
ATOM 1167 O O . ALA A 1 145 ? -3.419 4.280 -4.753 1.00 92.50 145 ALA A O 1
ATOM 1168 N N . TYR A 1 146 ? -3.184 4.067 -6.977 1.00 93.00 146 TYR A N 1
ATOM 1169 C CA . TYR A 1 146 ? -2.073 5.013 -7.110 1.00 93.00 146 TYR A CA 1
ATOM 1170 C C . TYR A 1 146 ? -2.141 5.829 -8.404 1.00 93.00 146 TYR A C 1
ATOM 1172 O O . TYR A 1 146 ? -2.809 5.453 -9.369 1.00 93.00 146 TYR A O 1
ATOM 1180 N N . ASN A 1 147 ? -1.439 6.964 -8.426 1.00 93.38 147 ASN A N 1
ATOM 1181 C CA . ASN A 1 147 ? -1.169 7.702 -9.658 1.00 93.38 147 ASN A CA 1
ATOM 1182 C C . ASN A 1 147 ? -0.026 7.021 -10.424 1.00 93.38 147 ASN A C 1
ATOM 1184 O O . ASN A 1 147 ? 0.993 6.672 -9.831 1.00 93.38 147 ASN A O 1
ATOM 1188 N N . LEU A 1 148 ? -0.213 6.815 -11.729 1.00 93.88 148 LEU A N 1
ATOM 1189 C CA . LEU A 1 148 ? 0.732 6.047 -12.538 1.00 93.88 148 LEU A CA 1
ATOM 1190 C C . LEU A 1 148 ? 2.065 6.780 -12.719 1.00 93.88 148 LEU A C 1
ATOM 1192 O O . LEU A 1 148 ? 3.108 6.154 -12.578 1.00 93.88 148 LEU A O 1
ATOM 1196 N N . ASP A 1 149 ? 2.044 8.090 -12.971 1.00 93.25 149 ASP A N 1
ATOM 1197 C CA . ASP A 1 149 ? 3.265 8.876 -13.176 1.00 93.25 149 ASP A CA 1
ATOM 1198 C C . ASP A 1 149 ? 4.104 8.948 -11.896 1.00 93.25 149 ASP A C 1
ATOM 1200 O O . ASP A 1 149 ? 5.298 8.668 -11.941 1.00 93.25 149 ASP A O 1
ATOM 1204 N N . LYS A 1 150 ? 3.469 9.188 -10.741 1.00 94.00 150 LYS A N 1
ATOM 1205 C CA . LYS A 1 150 ? 4.159 9.187 -9.439 1.00 94.00 150 LYS A CA 1
ATOM 1206 C C . LYS A 1 150 ? 4.814 7.847 -9.115 1.00 94.00 150 LYS A C 1
ATOM 1208 O O . LYS A 1 150 ? 5.923 7.806 -8.593 1.00 94.00 150 LYS A O 1
ATOM 1213 N N . VAL A 1 151 ? 4.127 6.741 -9.411 1.00 96.69 151 VAL A N 1
ATOM 1214 C CA . VAL A 1 151 ? 4.706 5.407 -9.214 1.00 96.69 151 VAL A CA 1
ATOM 1215 C C . VAL A 1 151 ? 5.899 5.200 -10.134 1.00 96.69 151 VAL A C 1
ATOM 1217 O O . VAL A 1 151 ? 6.926 4.720 -9.670 1.00 96.69 151 VAL A O 1
ATOM 1220 N N . LEU A 1 152 ? 5.800 5.557 -11.417 1.00 97.31 152 LEU A N 1
ATOM 1221 C CA . LEU A 1 152 ? 6.928 5.420 -12.340 1.00 97.31 152 LEU A CA 1
ATOM 1222 C C . LEU A 1 152 ? 8.129 6.261 -11.894 1.00 97.31 152 LEU A C 1
ATOM 1224 O O . LEU A 1 152 ? 9.251 5.758 -11.905 1.00 97.31 152 LEU A O 1
ATOM 1228 N N . GLU A 1 153 ? 7.890 7.497 -11.460 1.00 96.75 153 GLU A N 1
ATOM 1229 C CA . GLU A 1 153 ? 8.920 8.381 -10.916 1.00 96.75 153 GLU A CA 1
ATOM 1230 C C . GLU A 1 153 ? 9.614 7.746 -9.706 1.00 96.75 153 GLU A C 1
ATOM 1232 O O . GLU A 1 153 ? 10.836 7.584 -9.703 1.00 96.75 153 GLU A O 1
ATOM 1237 N N . PHE A 1 154 ? 8.845 7.281 -8.720 1.00 97.69 154 PHE A N 1
ATOM 1238 C CA . PHE A 1 154 ? 9.385 6.611 -7.539 1.00 97.69 154 PHE A CA 1
ATOM 1239 C C . PHE A 1 154 ? 10.185 5.348 -7.898 1.00 97.69 154 PHE A C 1
ATOM 1241 O O . PHE A 1 154 ? 11.316 5.162 -7.444 1.00 97.69 154 PHE A O 1
ATOM 1248 N N . LEU A 1 155 ? 9.637 4.497 -8.772 1.00 98.44 155 LEU A N 1
ATOM 1249 C CA . LEU A 1 155 ? 10.277 3.253 -9.210 1.00 98.44 155 LEU A CA 1
ATOM 1250 C C . LEU A 1 155 ? 11.527 3.473 -10.073 1.00 98.44 155 LEU A C 1
ATOM 1252 O O . LEU A 1 155 ? 12.320 2.539 -10.243 1.00 98.44 155 LEU A O 1
ATOM 1256 N N . SER A 1 156 ? 11.712 4.682 -10.607 1.00 97.88 156 SER A N 1
ATOM 1257 C CA . SER A 1 156 ? 12.912 5.067 -11.352 1.00 97.88 156 SER A CA 1
ATOM 1258 C C . SER A 1 156 ? 14.142 5.247 -10.462 1.00 97.88 156 SER A C 1
ATOM 1260 O O . SER A 1 156 ? 15.270 5.173 -10.950 1.00 97.88 156 SER A O 1
ATOM 1262 N N . SER A 1 157 ? 13.931 5.426 -9.156 1.00 96.50 157 SER A N 1
ATOM 1263 C CA . SER A 1 157 ? 15.007 5.511 -8.175 1.00 96.50 157 SER A CA 1
ATOM 1264 C C . SER A 1 157 ? 15.556 4.134 -7.825 1.00 96.50 157 SER A C 1
ATOM 1266 O O . SER A 1 157 ? 14.831 3.134 -7.753 1.00 96.50 157 SER A O 1
ATOM 1268 N N . GLU A 1 158 ? 16.852 4.081 -7.536 1.00 92.69 158 GLU A N 1
ATOM 1269 C CA . GLU A 1 158 ? 17.481 2.886 -6.984 1.00 92.69 158 GLU A CA 1
ATOM 1270 C C . GLU A 1 158 ? 16.885 2.550 -5.610 1.00 92.69 158 GLU A C 1
ATOM 1272 O O . GLU A 1 158 ? 16.391 3.424 -4.903 1.00 92.69 158 GLU A O 1
ATOM 1277 N N . ARG A 1 159 ? 16.909 1.267 -5.223 1.00 98.00 159 ARG A N 1
ATOM 1278 C CA . ARG A 1 159 ? 16.394 0.759 -3.928 1.00 98.00 159 ARG A CA 1
ATOM 1279 C C . ARG A 1 159 ? 14.881 0.934 -3.690 1.00 98.00 159 ARG A C 1
ATOM 1281 O O . ARG A 1 159 ? 14.379 0.360 -2.728 1.00 98.00 159 ARG A O 1
ATOM 1288 N N . SER A 1 160 ? 14.157 1.644 -4.553 1.00 98.50 160 SER A N 1
ATOM 1289 C CA . SER A 1 160 ? 12.718 1.908 -4.418 1.00 98.50 160 SER A CA 1
ATOM 1290 C C . SER A 1 160 ? 11.876 0.626 -4.380 1.00 98.50 160 SER A C 1
ATOM 1292 O O . SER A 1 160 ? 12.052 -0.279 -5.209 1.00 98.50 160 SER A O 1
ATOM 1294 N N . VAL A 1 161 ? 10.949 0.558 -3.419 1.00 98.69 161 VAL A N 1
ATOM 1295 C CA . VAL A 1 161 ? 9.947 -0.508 -3.278 1.00 98.69 161 VAL A CA 1
ATOM 1296 C C . VAL A 1 161 ? 8.625 0.093 -2.804 1.00 98.69 161 VAL A C 1
ATOM 1298 O O . VAL A 1 161 ? 8.555 0.668 -1.723 1.00 98.69 161 VAL A O 1
ATOM 1301 N N . PHE A 1 162 ? 7.568 -0.042 -3.608 1.00 98.62 162 PHE A N 1
ATOM 1302 C CA . PHE A 1 162 ? 6.250 0.493 -3.263 1.00 98.62 162 PHE A CA 1
ATOM 1303 C C . PHE A 1 162 ? 5.354 -0.595 -2.666 1.00 98.62 162 PHE A C 1
ATOM 1305 O O . PHE A 1 162 ? 5.198 -1.685 -3.241 1.00 98.62 162 PHE A O 1
ATOM 1312 N N . MET A 1 163 ? 4.779 -0.287 -1.507 1.00 98.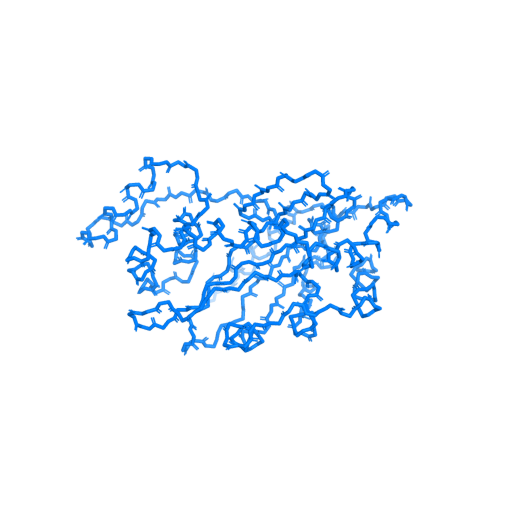62 163 MET A N 1
ATOM 1313 C CA . MET A 1 163 ? 4.024 -1.210 -0.669 1.00 98.62 163 MET A CA 1
ATOM 1314 C C . MET A 1 163 ? 2.614 -0.682 -0.390 1.00 98.62 163 MET A C 1
ATOM 1316 O O . MET A 1 163 ? 2.380 0.519 -0.303 1.00 98.62 163 MET A O 1
ATOM 1320 N N . PHE A 1 164 ? 1.684 -1.606 -0.180 1.00 98.31 164 PHE A N 1
ATOM 1321 C CA . PHE A 1 164 ? 0.385 -1.350 0.422 1.00 98.31 164 PHE A CA 1
ATOM 1322 C C . PHE A 1 164 ? 0.325 -1.990 1.794 1.00 98.31 164 PHE A C 1
ATOM 1324 O O . PHE A 1 164 ? 0.667 -3.166 1.948 1.00 98.31 164 PHE A O 1
ATOM 1331 N N . TYR A 1 165 ? -0.181 -1.237 2.762 1.00 98.44 165 TYR A N 1
ATOM 1332 C CA . TYR A 1 165 ? -0.553 -1.750 4.066 1.00 98.44 165 TYR A CA 1
ATOM 1333 C C . TYR A 1 165 ? -2.074 -1.701 4.221 1.00 98.44 165 TYR A C 1
ATOM 1335 O O . TYR A 1 165 ? -2.681 -0.647 4.414 1.00 98.44 165 TYR A O 1
ATOM 1343 N N . PHE A 1 166 ? -2.708 -2.862 4.092 1.00 98.00 166 PHE A N 1
ATOM 1344 C CA . PHE A 1 166 ? -4.151 -3.004 4.204 1.00 98.00 166 PHE A CA 1
ATOM 1345 C C . PHE A 1 166 ? -4.571 -3.272 5.644 1.00 98.00 166 PHE A C 1
ATOM 1347 O O . PHE A 1 166 ? -4.053 -4.189 6.279 1.00 98.00 166 PHE A O 1
ATOM 1354 N N . VAL A 1 167 ? -5.583 -2.544 6.116 1.00 97.94 167 VAL A N 1
ATOM 1355 C CA . VAL A 1 167 ? -6.250 -2.792 7.401 1.00 97.94 167 VAL A CA 1
ATOM 1356 C C . VAL A 1 167 ? -7.683 -3.241 7.132 1.00 97.94 167 VAL A C 1
ATOM 1358 O O . VAL A 1 167 ? -8.519 -2.458 6.670 1.00 97.94 167 VAL A O 1
ATOM 1361 N N . GLY A 1 168 ? -7.964 -4.517 7.392 1.00 97.62 168 GLY A N 1
ATOM 1362 C CA . GLY A 1 168 ? -9.296 -5.098 7.262 1.00 97.62 168 GLY A CA 1
ATOM 1363 C C . GLY A 1 168 ? -10.120 -4.898 8.519 1.00 97.62 168 GLY A C 1
ATOM 1364 O O . GLY A 1 168 ? -9.688 -5.286 9.601 1.00 97.62 168 GLY A O 1
ATOM 1365 N N . ILE A 1 169 ? -11.313 -4.324 8.387 1.00 97.19 169 ILE A N 1
ATOM 1366 C CA . ILE A 1 169 ? -12.172 -3.991 9.527 1.00 97.19 169 ILE A CA 1
ATOM 1367 C C . ILE A 1 169 ? -13.574 -4.567 9.332 1.00 97.19 169 ILE A C 1
ATOM 1369 O O . ILE A 1 169 ? -14.206 -4.388 8.289 1.00 97.19 169 ILE A O 1
ATOM 1373 N N . GLU A 1 170 ? -14.070 -5.217 10.377 1.00 94.88 170 GLU A N 1
ATOM 1374 C CA . GLU A 1 170 ? -15.474 -5.572 10.574 1.00 94.88 170 GLU A CA 1
ATOM 1375 C C . GLU A 1 170 ? -16.049 -4.751 11.738 1.00 94.88 170 GLU A C 1
ATOM 1377 O O . GLU A 1 170 ? -15.288 -4.186 12.531 1.00 94.88 170 GLU A O 1
ATOM 1382 N N . PRO A 1 171 ? -17.384 -4.664 11.884 1.00 89.44 171 PRO A N 1
ATOM 1383 C CA . PRO A 1 171 ? -17.982 -4.002 13.036 1.00 89.44 171 PRO A CA 1
ATOM 1384 C C . PRO A 1 171 ? -17.392 -4.525 14.356 1.00 89.44 171 PRO A C 1
ATOM 1386 O O . PRO A 1 171 ? -17.503 -5.706 14.678 1.00 89.44 171 PRO A O 1
ATOM 1389 N N . GLY A 1 172 ? -16.733 -3.636 15.102 1.00 89.31 172 GLY A N 1
ATOM 1390 C CA . GLY A 1 172 ? -16.160 -3.931 16.416 1.00 89.31 172 GLY A CA 1
ATOM 1391 C C . GLY A 1 172 ? -14.824 -4.683 16.429 1.00 89.31 172 GLY A C 1
ATOM 1392 O O . GLY A 1 172 ? -14.316 -4.931 17.520 1.00 89.31 172 GLY A O 1
ATOM 1393 N N . LYS A 1 173 ? -14.221 -5.032 15.281 1.00 95.75 173 LYS A N 1
ATOM 1394 C CA . LYS A 1 173 ? -12.897 -5.683 15.264 1.00 95.75 173 LYS A CA 1
ATOM 1395 C C . LYS A 1 173 ? -12.071 -5.391 14.010 1.00 95.75 173 LYS A C 1
ATOM 1397 O O . LYS A 1 173 ? -12.588 -5.268 12.901 1.00 95.75 173 LYS A O 1
ATOM 1402 N N . ILE A 1 174 ? -10.755 -5.363 14.193 1.00 97.38 174 ILE A N 1
ATOM 1403 C CA . ILE A 1 174 ? -9.789 -5.442 13.096 1.00 97.38 174 ILE A CA 1
ATOM 1404 C C . ILE A 1 174 ? -9.630 -6.926 12.758 1.00 97.38 174 ILE A C 1
ATOM 1406 O O . ILE A 1 174 ? -9.327 -7.728 13.638 1.00 97.38 174 ILE A O 1
ATOM 1410 N N . VAL A 1 175 ? -9.906 -7.296 11.509 1.00 97.12 175 VAL A N 1
ATOM 1411 C CA . VAL A 1 175 ? -9.871 -8.684 11.027 1.00 97.12 175 VAL A CA 1
ATOM 1412 C C . VAL A 1 175 ? -8.435 -9.142 10.823 1.00 97.12 175 VAL A C 1
ATOM 1414 O O . VAL A 1 175 ? -8.057 -10.198 11.318 1.00 97.12 175 VAL A O 1
ATOM 1417 N N . ASN A 1 176 ? -7.657 -8.360 10.074 1.00 98.00 176 ASN A N 1
ATOM 1418 C CA . ASN A 1 176 ? -6.249 -8.623 9.809 1.00 98.00 176 ASN A CA 1
ATOM 1419 C C . ASN A 1 176 ? -5.572 -7.374 9.225 1.00 98.00 176 ASN A C 1
ATOM 1421 O O . ASN A 1 176 ? -6.247 -6.482 8.695 1.00 98.00 176 ASN A O 1
ATOM 1425 N N . THR A 1 177 ? -4.244 -7.356 9.263 1.00 98.38 177 THR A N 1
ATOM 1426 C CA . THR A 1 177 ? -3.398 -6.372 8.589 1.00 98.38 177 THR A CA 1
ATOM 1427 C C . THR A 1 177 ? -2.446 -7.068 7.623 1.00 98.38 177 THR A C 1
ATOM 1429 O O . THR A 1 177 ? -1.858 -8.109 7.928 1.00 98.38 177 THR A O 1
ATOM 1432 N N . VAL A 1 178 ? -2.272 -6.502 6.430 1.00 98.12 178 VAL A N 1
ATOM 1433 C CA . VAL A 1 178 ? -1.496 -7.138 5.359 1.00 98.12 178 VAL A CA 1
ATOM 1434 C C . VAL A 1 178 ? -0.583 -6.125 4.692 1.00 98.12 178 VAL A C 1
ATOM 1436 O O . VAL A 1 178 ? -1.056 -5.123 4.172 1.00 98.12 178 VAL A O 1
ATOM 1439 N N . LEU A 1 179 ? 0.718 -6.419 4.680 1.00 98.62 179 LEU A N 1
ATOM 1440 C CA . LEU A 1 179 ? 1.727 -5.664 3.942 1.00 98.62 179 LEU A CA 1
ATOM 1441 C C . LEU A 1 179 ? 2.065 -6.419 2.651 1.00 98.62 179 LEU A C 1
ATOM 1443 O O . LEU A 1 179 ? 2.540 -7.553 2.710 1.00 98.62 179 LEU A O 1
ATOM 1447 N N . VAL A 1 180 ? 1.828 -5.808 1.492 1.00 98.44 180 VAL A N 1
ATOM 1448 C CA . VAL A 1 180 ? 2.090 -6.416 0.175 1.00 98.44 180 VAL A CA 1
ATOM 1449 C C . VAL A 1 180 ? 2.694 -5.407 -0.787 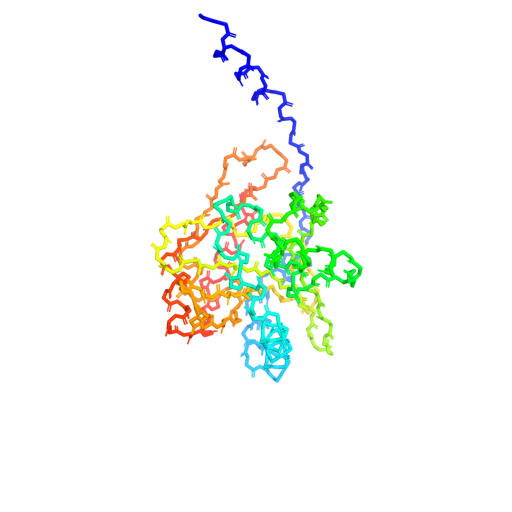1.00 98.44 180 VAL A C 1
ATOM 1451 O O . VAL A 1 180 ? 2.410 -4.219 -0.707 1.00 98.44 180 VAL A O 1
ATOM 1454 N N . SER A 1 181 ? 3.526 -5.867 -1.718 1.00 98.50 181 SER A N 1
ATOM 1455 C CA . SER A 1 181 ? 4.011 -5.006 -2.800 1.00 98.50 181 SER A CA 1
ATOM 1456 C C . SER A 1 181 ? 2.879 -4.670 -3.772 1.00 98.50 181 SER A C 1
ATOM 1458 O O . SER A 1 181 ? 1.974 -5.482 -3.975 1.00 98.50 181 SER A O 1
ATOM 1460 N N . MET A 1 182 ? 2.979 -3.529 -4.461 1.00 97.88 182 MET A N 1
ATOM 1461 C CA . MET A 1 182 ? 2.128 -3.227 -5.620 1.00 97.88 182 MET A CA 1
ATOM 1462 C C . MET A 1 182 ? 2.126 -4.334 -6.696 1.00 97.88 182 MET A C 1
ATOM 1464 O O . MET A 1 182 ? 1.173 -4.435 -7.463 1.00 97.88 182 MET A O 1
ATOM 1468 N N . PHE A 1 183 ? 3.171 -5.172 -6.738 1.00 98.62 183 PHE A N 1
ATOM 1469 C CA . PHE A 1 183 ? 3.331 -6.285 -7.681 1.00 98.62 183 PHE A CA 1
ATOM 1470 C C . PHE A 1 183 ? 2.782 -7.628 -7.177 1.00 98.62 183 PHE A C 1
ATOM 1472 O O . PHE A 1 183 ? 2.967 -8.651 -7.838 1.00 98.62 183 PHE A O 1
ATOM 1479 N N . GLN A 1 184 ? 2.143 -7.664 -6.003 1.00 98.44 184 GLN A N 1
ATOM 1480 C CA . GLN A 1 184 ? 1.550 -8.895 -5.481 1.00 98.44 184 GLN A CA 1
ATOM 1481 C C . GLN A 1 184 ? 0.566 -9.471 -6.507 1.00 98.44 184 GLN A C 1
ATOM 1483 O O . GLN A 1 184 ? -0.278 -8.750 -7.029 1.00 98.44 184 GLN A O 1
ATOM 1488 N N . GLU A 1 185 ? 0.675 -10.765 -6.814 1.00 97.44 185 GLU A N 1
ATOM 1489 C CA . GLU A 1 185 ? 0.062 -11.341 -8.017 1.00 97.44 185 GLU A CA 1
ATOM 1490 C C . GLU A 1 185 ? -1.462 -11.159 -8.086 1.00 97.44 185 GLU A C 1
ATOM 1492 O O . GLU A 1 185 ? -1.998 -10.780 -9.128 1.00 97.44 185 GLU A O 1
ATOM 1497 N N . ARG A 1 186 ? -2.180 -11.389 -6.983 1.00 95.88 186 ARG A N 1
ATOM 1498 C CA . ARG A 1 186 ? -3.639 -11.218 -6.935 1.00 95.88 186 ARG A CA 1
ATOM 1499 C C . ARG A 1 186 ? -4.026 -9.749 -7.103 1.00 95.88 186 ARG A C 1
ATOM 1501 O O . ARG A 1 186 ? -4.965 -9.454 -7.837 1.00 95.88 186 ARG A O 1
ATOM 1508 N N . LEU A 1 187 ? -3.300 -8.853 -6.440 1.00 95.81 187 LEU A N 1
ATOM 1509 C CA . LEU A 1 187 ? -3.515 -7.413 -6.495 1.00 95.81 187 LEU A CA 1
ATOM 1510 C C . LEU A 1 187 ? -3.261 -6.881 -7.911 1.00 95.81 187 LEU A C 1
ATOM 1512 O O . LEU A 1 187 ? -4.139 -6.236 -8.485 1.00 95.81 187 LEU A O 1
ATOM 1516 N N . LEU A 1 188 ? -2.121 -7.242 -8.507 1.00 96.88 188 LEU A N 1
ATOM 1517 C CA . LEU A 1 188 ? -1.727 -6.871 -9.864 1.00 96.88 188 LEU A CA 1
ATOM 1518 C C . LEU A 1 188 ? -2.769 -7.330 -10.892 1.00 96.88 188 LEU A C 1
ATOM 1520 O O . LEU A 1 188 ? -3.247 -6.520 -11.680 1.00 96.88 188 LEU A O 1
ATOM 1524 N N . ASN A 1 189 ? -3.198 -8.596 -10.828 1.00 94.94 189 ASN A N 1
ATOM 1525 C CA . ASN A 1 189 ? -4.212 -9.142 -11.742 1.00 94.94 189 ASN A CA 1
ATOM 1526 C C . ASN A 1 189 ? -5.583 -8.453 -11.605 1.00 94.94 189 ASN A C 1
ATOM 1528 O O . ASN A 1 189 ? -6.381 -8.491 -12.535 1.00 94.94 189 ASN A O 1
ATOM 1532 N N . SER A 1 190 ? -5.859 -7.840 -10.452 1.00 93.88 190 SER A N 1
ATOM 1533 C CA . SER A 1 190 ? -7.100 -7.106 -10.168 1.00 93.88 190 SER A CA 1
ATOM 1534 C C . SER A 1 190 ? -6.976 -5.587 -10.344 1.00 93.88 190 SER A C 1
ATOM 1536 O O . SER A 1 190 ? -7.859 -4.833 -9.928 1.00 93.88 190 SER A O 1
ATOM 1538 N N . THR A 1 191 ? -5.854 -5.118 -10.894 1.00 95.12 191 THR A N 1
ATOM 1539 C CA . THR A 1 191 ? -5.600 -3.691 -11.092 1.00 95.12 191 THR A CA 1
ATOM 1540 C C . THR A 1 191 ? -6.272 -3.209 -12.371 1.00 95.12 191 THR A C 1
ATOM 1542 O O . THR A 1 191 ? -5.981 -3.678 -13.468 1.00 95.12 191 THR A O 1
ATOM 1545 N N . ILE A 1 192 ? -7.148 -2.219 -12.231 1.00 93.50 192 ILE A N 1
ATOM 1546 C CA . ILE A 1 192 ? -7.848 -1.556 -13.328 1.00 93.50 192 ILE A CA 1
ATOM 1547 C C . ILE A 1 192 ? -7.159 -0.217 -13.598 1.00 93.50 192 ILE A C 1
ATOM 1549 O O . ILE A 1 192 ? -7.044 0.624 -12.705 1.00 93.50 192 ILE A O 1
ATOM 1553 N N . LEU A 1 193 ? -6.717 0.004 -14.837 1.00 91.62 193 LEU A N 1
ATOM 1554 C CA . LEU A 1 193 ? -6.120 1.272 -15.261 1.00 91.62 193 LEU A CA 1
ATOM 1555 C C . LEU A 1 193 ? -7.216 2.251 -15.700 1.00 91.62 193 LEU A C 1
ATOM 1557 O O . LEU A 1 193 ? -7.885 2.041 -16.712 1.00 91.62 193 LEU A O 1
ATOM 1561 N N . LEU A 1 194 ? -7.387 3.345 -14.957 1.00 85.62 194 LEU A N 1
ATOM 1562 C CA . LEU A 1 194 ? -8.359 4.394 -15.258 1.00 85.62 194 LEU A CA 1
ATOM 1563 C C . LEU A 1 194 ? -7.702 5.477 -16.117 1.00 85.62 194 LEU A C 1
ATOM 1565 O O . LEU A 1 194 ? -7.189 6.486 -15.628 1.00 85.62 194 LEU A O 1
ATOM 1569 N N . LYS A 1 195 ? -7.766 5.265 -17.433 1.00 76.12 195 LYS A N 1
ATOM 1570 C CA . LYS A 1 195 ? -7.139 6.103 -18.469 1.00 76.12 195 LYS A CA 1
ATOM 1571 C C . LYS A 1 195 ? -7.927 7.373 -18.810 1.00 76.12 195 LYS A C 1
ATOM 1573 O O . LYS A 1 195 ? -7.626 8.024 -19.799 1.00 76.12 195 LYS A O 1
ATOM 1578 N N . HIS A 1 196 ? -8.931 7.754 -18.017 1.00 60.19 196 HIS A N 1
ATOM 1579 C CA . HIS A 1 196 ? -9.802 8.904 -18.313 1.00 60.19 196 HIS A CA 1
ATOM 1580 C C . HIS A 1 196 ? -9.066 10.262 -18.373 1.00 60.19 196 HIS A C 1
ATOM 1582 O O . HIS A 1 196 ? -9.653 11.246 -18.813 1.00 60.19 196 HIS A O 1
ATOM 1588 N N . TRP A 1 197 ? -7.787 10.305 -17.979 1.00 51.75 197 TRP A N 1
ATOM 1589 C CA . TRP A 1 197 ? -6.889 11.460 -18.109 1.00 51.75 197 TRP A CA 1
ATOM 1590 C C . TRP A 1 197 ? -5.704 11.228 -19.065 1.00 51.75 197 TRP A C 1
ATOM 1592 O O . TRP A 1 197 ? -4.894 12.136 -19.245 1.00 51.75 197 TRP A O 1
ATOM 1602 N N . ALA A 1 198 ? -5.609 10.054 -19.701 1.00 52.97 198 ALA A N 1
ATOM 1603 C CA . ALA A 1 198 ? -4.581 9.768 -20.698 1.00 52.97 198 ALA A CA 1
ATOM 1604 C C . ALA A 1 198 ? -4.735 10.742 -21.879 1.00 52.97 198 ALA A C 1
ATOM 1606 O O . ALA A 1 198 ? -5.800 10.824 -22.491 1.00 52.97 198 ALA A O 1
ATOM 1607 N N . GLY A 1 199 ? -3.689 11.529 -22.148 1.00 50.84 199 GLY A N 1
ATOM 1608 C CA . GLY A 1 199 ? -3.700 12.614 -23.143 1.00 50.84 199 GLY A CA 1
ATOM 1609 C C . GLY A 1 199 ? -3.891 14.026 -22.570 1.00 50.84 199 GLY A C 1
ATOM 1610 O O . GLY A 1 199 ? -3.912 14.992 -23.326 1.00 50.84 199 GLY A O 1
ATOM 1611 N N . ARG A 1 200 ? -4.000 14.169 -21.242 1.00 57.47 200 ARG A N 1
ATOM 1612 C CA . ARG A 1 200 ? -4.074 15.449 -20.517 1.00 57.47 200 ARG A CA 1
ATOM 1613 C C . ARG A 1 200 ? -2.935 15.551 -19.487 1.00 57.47 200 ARG A C 1
ATOM 1615 O O . ARG A 1 200 ? -3.187 15.563 -18.288 1.00 57.47 200 ARG A O 1
ATOM 1622 N N . ASN A 1 201 ? -1.684 15.551 -19.959 1.00 74.12 201 ASN A N 1
ATOM 1623 C CA . ASN A 1 201 ? -0.445 15.631 -19.158 1.00 74.12 201 ASN A CA 1
ATOM 1624 C C . ASN A 1 201 ? -0.286 14.583 -18.030 1.00 74.12 201 ASN A C 1
ATOM 1626 O O . ASN A 1 201 ? 0.495 14.786 -17.113 1.00 74.12 201 ASN A O 1
ATOM 1630 N N . SER A 1 202 ? -0.995 13.452 -18.070 1.00 82.19 202 SER A N 1
ATOM 1631 C CA . SER A 1 202 ? -0.799 12.339 -17.130 1.00 82.19 202 SER A CA 1
ATOM 1632 C C . SER A 1 202 ? -1.256 11.016 -17.745 1.00 82.19 202 SER A C 1
ATOM 1634 O O . SER A 1 202 ? -2.128 10.994 -18.615 1.00 82.19 202 SER A O 1
ATOM 1636 N N . ARG A 1 203 ? -0.694 9.899 -17.273 1.00 89.00 203 ARG A N 1
ATOM 1637 C CA . ARG A 1 203 ? -1.139 8.528 -17.583 1.00 89.00 203 ARG A CA 1
ATOM 1638 C C . ARG A 1 203 ? -2.407 8.125 -16.827 1.00 89.00 203 ARG A C 1
ATOM 1640 O O . ARG A 1 203 ? -3.060 7.147 -17.190 1.00 89.00 203 ARG A O 1
ATOM 1647 N N . GLY A 1 204 ? -2.789 8.889 -15.803 1.00 90.06 204 GLY A N 1
ATOM 1648 C CA . GLY A 1 204 ? -3.977 8.653 -14.988 1.00 90.06 204 GLY A CA 1
ATOM 1649 C C . GLY A 1 204 ? -3.683 7.898 -13.691 1.00 90.06 204 GLY A C 1
ATOM 1650 O O . GLY A 1 204 ? -2.615 8.025 -13.090 1.00 90.06 204 GLY A O 1
ATOM 1651 N N . VAL A 1 205 ? -4.676 7.146 -13.216 1.00 91.19 205 VAL A N 1
ATOM 1652 C CA . VAL A 1 205 ? -4.630 6.443 -11.924 1.00 91.19 205 VAL A CA 1
ATOM 1653 C C . VAL A 1 205 ? -5.049 4.987 -12.082 1.00 91.19 205 VAL A C 1
ATOM 1655 O O . VAL A 1 205 ? -5.747 4.629 -13.030 1.00 91.19 205 VAL A O 1
ATOM 1658 N N . SER A 1 206 ? -4.664 4.148 -11.131 1.00 93.56 206 SER A N 1
ATOM 1659 C CA . SER A 1 206 ? -5.140 2.774 -11.006 1.00 93.56 206 SER A CA 1
ATOM 1660 C C . SER A 1 206 ? -6.224 2.648 -9.929 1.00 93.56 206 SER A C 1
ATOM 1662 O O . SER A 1 206 ? -6.368 3.487 -9.031 1.00 93.56 206 SER A O 1
ATOM 1664 N N . GLN A 1 207 ? -7.014 1.586 -10.019 1.00 94.50 207 GLN A N 1
ATOM 1665 C CA . GLN A 1 207 ? -8.013 1.185 -9.033 1.00 94.50 207 GLN A CA 1
ATOM 1666 C C . GLN A 1 207 ? -7.893 -0.318 -8.790 1.00 94.50 207 GLN A C 1
ATOM 1668 O O . GLN A 1 207 ? -7.618 -1.072 -9.719 1.00 94.50 207 GLN A O 1
ATOM 1673 N N . PHE A 1 208 ? -8.118 -0.759 -7.555 1.00 94.44 208 PHE A N 1
ATOM 1674 C CA . PHE A 1 208 ? -8.189 -2.183 -7.238 1.00 94.44 208 PHE A CA 1
ATOM 1675 C C . PHE A 1 208 ? -9.631 -2.668 -7.179 1.00 94.44 208 PHE A C 1
ATOM 1677 O O . PHE A 1 208 ? -10.527 -1.956 -6.710 1.00 94.44 208 PHE A O 1
ATOM 1684 N N . GLU A 1 209 ? -9.844 -3.928 -7.548 1.00 94.06 209 GLU A N 1
ATOM 1685 C CA . GLU A 1 209 ? -11.055 -4.632 -7.149 1.00 94.06 209 GLU A CA 1
ATOM 1686 C C . GLU A 1 209 ? -11.047 -4.881 -5.635 1.00 94.06 209 GLU A C 1
ATOM 1688 O O . GLU A 1 209 ? -10.181 -5.569 -5.087 1.00 94.06 209 GLU A O 1
ATOM 1693 N N . GLY A 1 210 ? -12.065 -4.382 -4.934 1.00 92.50 210 GLY A N 1
ATOM 1694 C CA . GLY A 1 210 ? -12.179 -4.532 -3.484 1.00 92.50 210 GLY A CA 1
ATOM 1695 C C . GLY A 1 210 ? -12.180 -5.980 -3.009 1.00 92.50 210 GLY A C 1
ATOM 1696 O O . GLY A 1 210 ? -11.685 -6.273 -1.923 1.00 92.50 210 GLY A O 1
ATOM 1697 N N . LYS A 1 211 ? -12.710 -6.895 -3.829 1.00 94.19 211 LYS A N 1
ATOM 1698 C CA . LYS A 1 211 ? -12.759 -8.331 -3.530 1.00 94.19 211 LYS A CA 1
ATOM 1699 C C . LYS A 1 211 ? -11.369 -8.962 -3.496 1.00 94.19 211 LYS A C 1
ATOM 1701 O O . LYS A 1 211 ? -11.144 -9.863 -2.690 1.00 94.19 211 LYS A O 1
ATOM 1706 N N . ALA A 1 212 ? -10.435 -8.496 -4.327 1.00 95.19 212 ALA A N 1
ATOM 1707 C CA . ALA A 1 212 ? -9.056 -8.973 -4.300 1.00 95.19 212 ALA A CA 1
ATOM 1708 C C . ALA A 1 212 ? -8.366 -8.583 -2.985 1.00 95.19 212 ALA A C 1
ATOM 1710 O O . ALA A 1 212 ? -7.747 -9.435 -2.348 1.00 95.19 212 ALA A O 1
ATOM 1711 N N . ILE A 1 213 ? -8.578 -7.344 -2.525 1.00 96.44 213 ILE A N 1
ATOM 1712 C CA . ILE A 1 213 ? -8.087 -6.859 -1.226 1.00 96.44 213 ILE A CA 1
ATOM 1713 C C . ILE A 1 213 ? -8.705 -7.666 -0.079 1.00 96.44 213 ILE A C 1
ATOM 1715 O O . ILE A 1 213 ? -7.973 -8.157 0.776 1.00 96.44 213 ILE A O 1
ATOM 1719 N N . SER A 1 214 ? -10.029 -7.875 -0.076 1.00 96.31 214 SER A N 1
ATOM 1720 C CA . SER A 1 214 ? -10.691 -8.684 0.959 1.00 96.31 214 SER A CA 1
ATOM 1721 C C . SER A 1 214 ? -10.100 -10.095 1.046 1.00 96.31 214 SER A C 1
ATOM 1723 O O . SER A 1 214 ? -9.841 -10.590 2.139 1.00 96.31 214 SER A O 1
ATOM 1725 N N . LYS A 1 215 ? -9.836 -10.736 -0.101 1.00 96.12 215 LYS A N 1
ATOM 1726 C CA . LYS A 1 215 ? -9.196 -12.058 -0.138 1.00 96.12 215 LYS A CA 1
ATOM 1727 C C . LYS A 1 215 ? -7.767 -12.026 0.404 1.00 96.12 215 LYS A C 1
ATOM 1729 O O . LYS A 1 215 ? -7.391 -12.958 1.102 1.00 96.12 215 LYS A O 1
ATOM 1734 N N . LEU A 1 216 ? -6.980 -10.991 0.096 1.00 96.44 216 LEU A N 1
ATOM 1735 C CA . LEU A 1 216 ? -5.628 -10.834 0.650 1.00 96.44 216 LEU A CA 1
ATOM 1736 C C . LEU A 1 216 ? -5.648 -10.634 2.163 1.00 96.44 216 LEU A C 1
ATOM 1738 O O . LEU A 1 216 ? -4.842 -11.233 2.857 1.00 96.44 216 LEU A O 1
ATOM 1742 N N . ILE A 1 217 ? -6.588 -9.848 2.685 1.00 97.19 217 ILE A N 1
ATOM 1743 C CA . ILE A 1 217 ? -6.750 -9.651 4.132 1.00 97.19 217 ILE A CA 1
ATOM 1744 C C . ILE A 1 217 ? -7.059 -10.979 4.833 1.00 97.19 217 ILE A C 1
ATOM 1746 O O . ILE A 1 217 ? -6.473 -11.278 5.871 1.00 97.19 217 ILE A O 1
ATOM 1750 N N . LEU A 1 218 ? -7.960 -11.787 4.269 1.00 97.00 218 LEU A N 1
ATOM 1751 C CA . LEU A 1 218 ? -8.361 -13.073 4.853 1.00 97.00 218 LEU A CA 1
ATOM 1752 C C . LEU A 1 218 ? -7.310 -14.177 4.669 1.00 97.00 218 LEU A C 1
ATOM 1754 O O . LEU A 1 218 ? -7.197 -15.065 5.507 1.00 97.00 218 LEU A O 1
ATOM 1758 N N . SER A 1 219 ? -6.557 -14.132 3.572 1.00 96.69 219 SER A N 1
ATOM 1759 C CA . SER A 1 219 ? -5.517 -15.100 3.230 1.00 96.69 219 SER A CA 1
ATOM 1760 C C . SER A 1 219 ? -4.328 -14.352 2.615 1.00 96.69 219 SER A C 1
ATOM 1762 O O . SER A 1 219 ? -4.288 -14.155 1.391 1.00 96.69 219 SER A O 1
ATOM 1764 N N . PRO A 1 220 ? -3.403 -13.866 3.470 1.00 95.50 220 PRO A N 1
ATOM 1765 C CA . PRO A 1 220 ? -2.264 -13.066 3.036 1.00 95.50 220 PRO A CA 1
ATOM 1766 C C . PRO A 1 220 ? -1.295 -13.871 2.176 1.00 95.50 220 PRO A C 1
ATOM 1768 O O . PRO A 1 220 ? -0.888 -14.975 2.530 1.00 95.50 220 PRO A O 1
ATOM 1771 N N . GLU A 1 221 ? -0.884 -13.278 1.061 1.00 95.19 221 GLU A N 1
ATOM 1772 C CA . GLU A 1 221 ? 0.071 -13.848 0.116 1.00 95.19 221 GLU A CA 1
ATOM 1773 C C . GLU A 1 221 ? 1.014 -12.742 -0.354 1.00 95.19 221 GLU A C 1
ATOM 1775 O O . GLU A 1 221 ? 0.562 -11.664 -0.737 1.00 95.19 221 GLU A O 1
ATOM 1780 N N . SER A 1 222 ? 2.316 -13.017 -0.391 1.00 95.31 222 SER A N 1
ATOM 1781 C CA . SER A 1 222 ? 3.346 -12.070 -0.845 1.00 95.31 222 SER A CA 1
ATOM 1782 C C . SER A 1 222 ? 3.959 -12.439 -2.200 1.00 95.31 222 SER A C 1
ATOM 1784 O O . SER A 1 222 ? 4.924 -11.811 -2.631 1.00 95.31 222 SER A O 1
ATOM 1786 N N . ALA A 1 223 ? 3.414 -13.454 -2.879 1.00 97.00 223 ALA A N 1
ATOM 1787 C CA . ALA A 1 223 ? 3.917 -13.913 -4.168 1.00 97.00 223 ALA A CA 1
ATOM 1788 C C . ALA A 1 223 ? 3.835 -12.809 -5.233 1.00 97.00 223 ALA A C 1
ATOM 1790 O O . ALA A 1 223 ? 2.820 -12.120 -5.369 1.00 97.00 223 ALA A O 1
ATOM 1791 N N . ILE A 1 224 ? 4.916 -12.676 -6.000 1.00 98.62 224 ILE A N 1
ATOM 1792 C CA . ILE A 1 224 ? 5.057 -11.742 -7.116 1.00 98.62 224 ILE A CA 1
ATOM 1793 C C . ILE A 1 224 ? 5.474 -12.561 -8.332 1.00 98.62 224 ILE A C 1
ATOM 1795 O O . ILE A 1 224 ? 6.462 -13.297 -8.283 1.00 98.62 224 ILE A O 1
ATOM 1799 N N . ASN A 1 225 ? 4.737 -12.410 -9.429 1.00 98.50 225 ASN A N 1
ATOM 1800 C CA . ASN A 1 225 ? 5.135 -12.944 -10.722 1.00 98.50 225 ASN A CA 1
ATOM 1801 C C . ASN A 1 225 ? 5.947 -11.870 -11.458 1.00 98.50 225 ASN A C 1
ATOM 1803 O O . ASN A 1 225 ? 5.387 -10.871 -11.914 1.00 98.50 225 ASN A O 1
ATOM 1807 N N . GLU A 1 226 ? 7.265 -12.059 -11.532 1.00 98.50 226 GLU A N 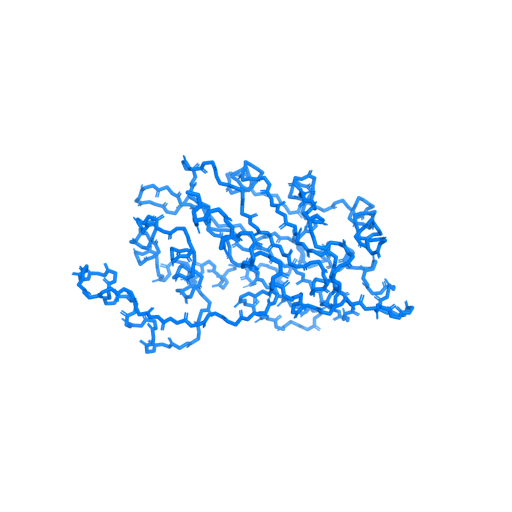1
ATOM 1808 C CA . GLU A 1 226 ? 8.193 -11.063 -12.077 1.00 98.50 226 GLU A CA 1
ATOM 1809 C C . GLU A 1 226 ? 7.863 -10.695 -13.526 1.00 98.50 226 GLU A C 1
ATOM 1811 O O . GLU A 1 226 ? 7.715 -9.519 -13.847 1.00 98.50 226 GLU A O 1
ATOM 1816 N N . GLU A 1 227 ? 7.650 -11.693 -14.383 1.00 98.38 227 GLU A N 1
ATOM 1817 C CA . GLU A 1 227 ? 7.368 -11.482 -15.802 1.00 98.38 227 GLU A CA 1
ATOM 1818 C C . GLU A 1 227 ? 6.061 -10.708 -16.019 1.00 98.38 227 GLU A C 1
ATOM 1820 O O . GLU A 1 227 ? 6.033 -9.733 -16.773 1.00 98.38 227 GLU A O 1
ATOM 1825 N N . LYS A 1 228 ? 4.979 -11.086 -15.322 1.00 98.25 228 LYS A N 1
ATOM 1826 C CA . LYS A 1 228 ? 3.707 -10.343 -15.383 1.00 98.25 228 LYS A CA 1
ATOM 1827 C C . LYS A 1 228 ? 3.864 -8.908 -14.883 1.00 98.25 228 LYS A C 1
ATOM 1829 O O . LYS A 1 228 ? 3.277 -7.998 -15.458 1.00 98.25 228 LYS A O 1
ATOM 1834 N N . SER A 1 229 ? 4.662 -8.706 -13.838 1.00 98.62 229 SER A N 1
ATOM 1835 C CA . SER A 1 229 ? 4.912 -7.382 -13.262 1.00 98.62 229 SER A CA 1
ATOM 1836 C C . SER A 1 229 ? 5.692 -6.483 -14.220 1.00 98.62 229 SER A C 1
ATOM 1838 O O . SER A 1 229 ? 5.349 -5.314 -14.380 1.00 98.62 229 SER A O 1
ATOM 1840 N N . ILE A 1 230 ? 6.696 -7.032 -14.910 1.00 98.69 230 ILE A N 1
ATOM 1841 C CA . ILE A 1 230 ? 7.440 -6.321 -15.957 1.00 98.69 230 ILE A CA 1
ATOM 1842 C C . ILE A 1 230 ? 6.502 -5.943 -17.105 1.00 98.69 230 ILE A C 1
ATOM 1844 O O . ILE A 1 230 ? 6.492 -4.787 -17.522 1.00 98.69 230 ILE A O 1
ATOM 1848 N N . ARG A 1 231 ? 5.675 -6.883 -17.585 1.00 98.38 231 ARG A N 1
ATOM 1849 C CA . ARG A 1 231 ? 4.693 -6.610 -18.650 1.00 98.38 231 ARG A CA 1
ATOM 1850 C C . ARG A 1 231 ? 3.724 -5.495 -18.255 1.00 98.38 231 ARG A C 1
ATOM 1852 O O . ARG A 1 231 ? 3.533 -4.568 -19.030 1.00 98.38 231 ARG A O 1
ATOM 1859 N N . PHE A 1 232 ? 3.203 -5.527 -17.028 1.00 97.88 232 PHE A N 1
ATOM 1860 C CA . PHE A 1 232 ? 2.356 -4.455 -16.503 1.00 97.88 232 PHE A CA 1
ATOM 1861 C C . PHE A 1 232 ? 3.048 -3.084 -16.549 1.00 97.88 232 PHE A C 1
ATOM 1863 O O . PHE A 1 232 ? 2.439 -2.105 -16.972 1.00 97.88 232 PHE A O 1
ATOM 1870 N N . LEU A 1 233 ? 4.321 -2.994 -16.149 1.00 98.19 233 LEU A N 1
ATOM 1871 C CA . LEU A 1 233 ? 5.068 -1.733 -16.202 1.00 98.19 233 LEU A CA 1
ATOM 1872 C C . LEU A 1 233 ? 5.291 -1.250 -17.638 1.00 98.19 233 LEU A C 1
ATOM 1874 O O . LEU A 1 233 ? 5.157 -0.056 -17.891 1.00 98.19 233 LEU A O 1
ATOM 1878 N N . VAL A 1 234 ? 5.590 -2.157 -18.573 1.00 97.44 234 VAL A N 1
ATOM 1879 C CA . VAL A 1 234 ? 5.701 -1.833 -20.006 1.00 97.44 234 VAL A CA 1
ATOM 1880 C C . VAL A 1 234 ? 4.382 -1.266 -20.535 1.00 97.44 234 VAL A C 1
ATOM 1882 O O . VAL A 1 234 ? 4.387 -0.219 -21.183 1.00 97.44 234 VAL A O 1
ATOM 1885 N N . ASP A 1 235 ? 3.254 -1.893 -20.195 1.00 94.88 235 ASP A N 1
ATOM 1886 C CA . ASP A 1 235 ? 1.925 -1.426 -20.599 1.00 94.88 235 ASP A CA 1
ATOM 1887 C C . ASP A 1 235 ? 1.602 -0.043 -20.019 1.00 94.88 235 ASP A C 1
ATOM 1889 O O . ASP A 1 235 ? 1.008 0.790 -20.702 1.00 94.88 235 ASP A O 1
ATOM 1893 N N . VAL A 1 236 ? 2.001 0.222 -18.769 1.00 94.19 236 VAL A N 1
ATOM 1894 C CA . VAL A 1 236 ? 1.827 1.531 -18.120 1.00 94.19 236 VAL A CA 1
ATOM 1895 C C . VAL A 1 236 ? 2.720 2.597 -18.760 1.00 94.19 236 VAL A C 1
ATOM 1897 O O . VAL A 1 236 ? 2.250 3.705 -19.006 1.00 94.19 236 VAL A O 1
ATOM 1900 N N . LEU A 1 237 ? 3.982 2.283 -19.060 1.00 93.75 237 LEU A N 1
ATOM 1901 C CA . LEU A 1 237 ? 4.930 3.208 -19.695 1.00 93.75 237 LEU A CA 1
ATOM 1902 C C . LEU A 1 237 ? 4.475 3.655 -21.091 1.00 93.75 237 LEU A C 1
ATOM 1904 O O . LEU A 1 237 ? 4.739 4.799 -21.468 1.00 93.75 237 LEU A O 1
ATOM 1908 N N . ALA A 1 238 ? 3.782 2.771 -21.816 1.00 91.50 238 ALA A N 1
ATOM 1909 C CA . ALA A 1 238 ? 3.257 3.009 -23.159 1.00 91.50 238 ALA A CA 1
ATOM 1910 C C . ALA A 1 238 ? 1.988 3.888 -23.210 1.00 91.50 238 ALA A C 1
ATOM 1912 O O . ALA A 1 238 ? 1.565 4.270 -24.303 1.00 91.50 238 ALA A O 1
ATOM 1913 N N . LEU A 1 239 ? 1.376 4.210 -22.061 1.00 87.81 239 LEU A N 1
ATOM 1914 C CA . LEU A 1 239 ? 0.300 5.212 -21.949 1.00 87.81 239 LEU A CA 1
ATOM 1915 C C . LEU A 1 239 ? 0.862 6.634 -22.072 1.00 87.81 239 LEU A C 1
ATOM 1917 O O . LEU A 1 239 ? 0.171 7.525 -22.612 1.00 87.81 239 LEU A O 1
#

Foldseek 3Di:
DPPVVVVVVVVVPPQDPAAFADDDPLLLVLLLCQLVLLVVLCPDVNVVVVQVLLVVLCVVCVVLLLLLCPDPPPVSSFVLNLCSRQNDDPVLVVQQSCCSVVVDDDRDDDDDDPAFASDWDDDPQATEGEHEEEAALPDFDKDWHGFLRRSSVQSSDGRYFYWYWYFYDYNPDTQAIAIETCQQPLFLVQKDQDCVCVVSNGSGTIIGRSVSVSCCRNPPDHDGDSVSSSVSNVVSSVD

Radius of gyration: 18.81 Å; chains: 1; bounding box: 53×41×46 Å

pLDDT: mean 88.16, std 16.07, range [34.88, 98.81]

Organism: NCBI:txid410659

Secondary structure (DSSP, 8-state):
--HHHHHHHHHHT-----------HHHHHHHHTHHHHHHHHTTSHHHHHHHHHHHHHHHHTHHHHHHHTT-S-HHHHHHHHHHHHH---HHHHHHHHHHHHH--S-PPP-PPP--S-SEEEE-SS-EEEEEEEEEETTS----EEEEHHHHHHHHTSTTEEEEEEEEEEETTEEEEEEEEETTBHHHHHTEEEE-TTBTTTB--EEEE-HHHHHHHHHS----B-HHHHHHHHHHHHT-

Sequence (239 aa):
DGNLTRLVEATNNISPSGEKFEANEIQLQQILRAPARAIRFVKSQDAQALKEELDAKVEKFKNEILLAALIENVNVRGRIIEYLIVGEDDRLRREIINALQKRTNGIPQFKTENTLGDYTKEFKEFFTETDVKTKIMILDSNPKAYNLDKVLEFLSSERSVFMFYFVGIEPGKIVNTVLVSMFQERLLNSTILLKHWAGRNSRGVSQFEGKAISKLILSPESAINEEKSIRFLVDVLAL